Protein AF-A0A9X9LH01-F1 (afdb_monomer_lite)

Radius of gyration: 28.95 Å; chains: 1; bounding box: 85×50×90 Å

Foldseek 3Di:
DVVVCVVCPPPPPPDDDDDDPDPPPPPVLPPFAPCVLLVLLVVLLVVLVVLLVVQVVQVPDDVRPNVVSLVSNLVSLLVLLVVLLVLLLVLLVLLVVVPADQPPPDDVVLVVLLVLLVQLLVLLLLLLVLLCCLLVVPDPDDPVSVSSNSSSVSSVSSSVSLSSSLSSLSRGDFPPDDPPDDDDDDDDDDDDDDDPPPDPDDDDDDDDDDDDDDDDPDCVVVVVVVVVVVVSVSLNSLLSSLSSSLSSLVSVLVSVVVPVDVQLVDCSSCVRVNPVVSVVSCVVRVVSNSSSSVSSNVSSVVSNVSD

Sequence (307 aa):
MLYVMWKNVGRLLASSTHGHGHTPSRVSLFRETLFAGPILGLMLFVVGLAVFIIYEVQVSAEGGRLQQALVIYYSFNIICLGLMTLVSLSGSVIYRFDRRAMDHHKNPTRTLDVALLMGAALGQYAISYYSIVAVVVGTPRDLLGALNLAHALLMIAQHTFQNVFIIESLHRGPPGAEPHDTTPKEPCHGLTFANLDALHTLPGCPPTPRLVGTNPVGPQEAVAILLAPRGHWRRRCLKDISLFLLLCNVILWIMPAFGARPHFSNTVEVDFYGYSLWAAIVNICLPFGIFYRMHAVSSLLEVYVLS

Secondary structure (DSSP, 8-state):
-HHHHHHHTT---------------TTTTTTTS-THHHHHHHHHHHHHHHHHHHHHHHHHSTT--HHHHHHHHHHHHHHHHHHHHHHHHHHHHHHHHS-PPB-----HHHHHHHHHHHHHHHHHHHHHHHHHHHHHHS---SHHHHHHHHHHHHHHHHHHHHHHHHHHHHTBPP---------------------TTS--------------------HHHHHHHHHHHHHHHHHHHHHHHHHHHHHHHHHHHHHHHTT--HHHH-HHHHHHH-HHHHHHHHHHHHHHHHHHHHHHHHHHHHHHHH-

Organism: Gulo gulo (NCBI:txid48420)

InterPro domains:
  IPR004878 Otopetrin [PF03189] (2-173)
  IPR004878 Otopetrin [PF03189] (234-293)
  IPR004878 Otopetrin [PTHR21522] (1-306)

Structure (mmCIF, N/CA/C/O backbone):
data_AF-A0A9X9LH01-F1
#
_entry.id   AF-A0A9X9LH01-F1
#
loop_
_atom_site.group_PDB
_atom_site.id
_atom_site.type_symbol
_atom_site.label_atom_id
_atom_site.label_alt_id
_atom_site.label_comp_id
_atom_site.label_asym_id
_atom_site.label_entity_id
_atom_site.label_seq_id
_atom_site.pdbx_PDB_ins_code
_atom_site.Cartn_x
_atom_site.Cartn_y
_atom_site.Cartn_z
_atom_site.occupancy
_atom_site.B_iso_or_equiv
_atom_site.auth_seq_id
_atom_site.auth_comp_id
_atom_site.auth_asym_id
_atom_site.auth_atom_id
_atom_site.pdbx_PDB_model_num
ATOM 1 N N . MET A 1 1 ? -1.867 15.849 -9.513 1.00 56.09 1 MET A N 1
ATOM 2 C CA . MET A 1 1 ? -2.006 16.243 -10.934 1.00 56.09 1 MET A CA 1
ATOM 3 C C . MET A 1 1 ? -1.567 17.676 -11.193 1.00 56.09 1 MET A C 1
ATOM 5 O O . MET A 1 1 ? -0.608 17.840 -11.929 1.00 56.09 1 MET A O 1
ATOM 9 N N . LEU A 1 2 ? -2.135 18.694 -10.534 1.00 57.25 2 LEU A N 1
ATOM 10 C CA . LEU A 1 2 ? -1.704 20.094 -10.720 1.00 57.25 2 LEU A CA 1
ATOM 11 C C . LEU A 1 2 ? -0.207 20.331 -10.453 1.00 57.25 2 LEU A C 1
ATOM 13 O O . LEU A 1 2 ? 0.443 20.988 -11.249 1.00 57.25 2 LEU A O 1
ATOM 17 N N . TYR A 1 3 ? 0.369 19.731 -9.404 1.00 71.56 3 TYR A N 1
ATOM 18 C CA . TYR A 1 3 ? 1.814 19.816 -9.136 1.00 71.56 3 TYR A CA 1
ATOM 19 C C . TYR A 1 3 ? 2.674 19.197 -10.252 1.00 71.56 3 TYR A C 1
ATOM 21 O O . TYR A 1 3 ? 3.699 19.752 -10.630 1.00 71.56 3 TYR A O 1
ATOM 29 N N . VAL A 1 4 ? 2.235 18.061 -10.807 1.00 63.91 4 VAL A N 1
ATOM 30 C CA . VAL A 1 4 ? 2.916 17.374 -11.917 1.00 63.91 4 VAL A CA 1
ATOM 31 C C . VAL A 1 4 ? 2.838 18.230 -13.175 1.00 63.91 4 VAL A C 1
ATOM 33 O O . VAL A 1 4 ? 3.851 18.453 -13.825 1.00 63.91 4 VAL A O 1
ATOM 36 N N . MET A 1 5 ? 1.654 18.771 -13.474 1.00 69.94 5 MET A N 1
ATOM 37 C CA . MET A 1 5 ? 1.454 19.692 -14.589 1.00 69.94 5 MET A CA 1
ATOM 38 C C . MET A 1 5 ? 2.306 20.949 -14.410 1.00 69.94 5 MET A C 1
ATOM 40 O O . MET A 1 5 ? 3.085 21.248 -15.293 1.00 69.94 5 MET A O 1
ATOM 44 N N . TRP A 1 6 ? 2.275 21.616 -13.256 1.00 73.50 6 TRP A N 1
ATOM 45 C CA . TRP A 1 6 ? 3.092 22.800 -12.962 1.00 73.50 6 TRP A CA 1
ATOM 46 C C . TRP A 1 6 ? 4.598 22.542 -13.092 1.00 73.50 6 TRP A C 1
ATOM 48 O O . TRP A 1 6 ? 5.307 23.312 -13.728 1.00 73.50 6 TRP A O 1
ATOM 58 N N . LYS A 1 7 ? 5.095 21.423 -12.553 1.00 62.16 7 LYS A N 1
ATOM 59 C CA . LYS A 1 7 ? 6.512 21.034 -12.662 1.00 62.16 7 LYS A CA 1
ATOM 60 C C . LYS A 1 7 ? 6.918 20.636 -14.092 1.00 62.16 7 LYS A C 1
ATOM 62 O O . LYS A 1 7 ? 8.110 20.599 -14.413 1.00 62.16 7 LYS A O 1
ATOM 67 N N . ASN A 1 8 ? 5.943 20.313 -14.938 1.00 66.38 8 ASN A N 1
ATOM 68 C CA . ASN A 1 8 ? 6.141 19.969 -16.345 1.00 66.38 8 ASN A CA 1
ATOM 69 C C . ASN A 1 8 ? 5.837 21.143 -17.297 1.00 66.38 8 ASN A C 1
ATOM 71 O O . ASN A 1 8 ? 6.309 21.130 -18.432 1.00 66.38 8 ASN A O 1
ATOM 75 N N . VAL A 1 9 ? 5.122 22.175 -16.841 1.00 48.22 9 VAL A N 1
ATOM 76 C CA . VAL A 1 9 ? 4.834 23.412 -17.577 1.00 48.22 9 VAL A CA 1
ATOM 77 C C . VAL A 1 9 ? 6.127 24.221 -17.704 1.00 48.22 9 VAL A C 1
ATOM 79 O O . VAL A 1 9 ? 6.802 24.506 -16.720 1.00 48.22 9 VAL A O 1
ATOM 82 N N . GLY A 1 10 ? 6.497 24.550 -18.944 1.00 52.47 10 GLY A N 1
ATOM 83 C CA . GLY A 1 10 ? 7.730 25.275 -19.282 1.00 52.47 10 GLY A CA 1
ATOM 84 C C . GLY A 1 10 ? 8.888 24.392 -19.758 1.00 52.47 10 GLY A C 1
ATOM 85 O O . GLY A 1 10 ? 9.872 24.911 -20.283 1.00 52.47 10 GLY A O 1
ATOM 86 N N . ARG A 1 11 ? 8.776 23.060 -19.660 1.00 55.59 11 ARG A N 1
ATOM 87 C CA . ARG A 1 11 ? 9.736 22.143 -20.289 1.00 55.59 11 ARG A CA 1
ATOM 88 C C . ARG A 1 11 ? 9.326 21.962 -21.750 1.00 55.59 11 ARG A C 1
ATOM 90 O O . ARG A 1 11 ? 8.454 21.153 -22.054 1.00 55.59 11 ARG A O 1
ATOM 97 N N . LEU A 1 12 ? 9.913 22.759 -22.644 1.00 43.25 12 LEU A N 1
ATOM 98 C CA . LEU A 1 12 ? 9.814 22.534 -24.086 1.00 43.25 12 LEU A CA 1
ATOM 99 C C . LEU A 1 12 ? 10.206 21.076 -24.360 1.00 43.25 12 LEU A C 1
ATOM 101 O O . LEU A 1 12 ? 11.348 20.680 -24.124 1.00 43.25 12 LEU A O 1
ATOM 105 N N . LEU A 1 13 ? 9.247 20.276 -24.826 1.00 51.28 13 LEU A N 1
ATOM 106 C CA . LEU A 1 13 ? 9.512 19.002 -25.482 1.00 51.28 13 LEU A CA 1
ATOM 107 C C . LEU A 1 13 ? 10.289 19.335 -26.757 1.00 51.28 13 LEU A C 1
ATOM 109 O O . LEU A 1 13 ? 9.699 19.543 -27.814 1.00 51.28 13 LEU A O 1
ATOM 113 N N . ALA A 1 14 ? 11.611 19.467 -26.635 1.00 37.69 14 ALA A N 1
ATOM 114 C CA . ALA A 1 14 ? 12.492 19.500 -27.784 1.00 37.69 14 ALA A CA 1
ATOM 115 C C . ALA A 1 14 ? 12.278 18.180 -28.528 1.00 37.69 14 ALA A C 1
ATOM 117 O O . ALA A 1 14 ? 12.576 17.093 -28.034 1.00 37.69 14 ALA A O 1
ATOM 118 N N . SER A 1 15 ? 11.645 18.320 -29.683 1.00 40.16 15 SER A N 1
ATOM 119 C CA . SER A 1 15 ? 11.322 17.298 -30.658 1.00 40.16 15 SER A CA 1
ATOM 120 C C . SER A 1 15 ? 12.440 16.274 -30.829 1.00 40.16 15 SER A C 1
ATOM 122 O O . SER A 1 15 ? 13.552 16.603 -31.234 1.00 40.16 15 SER A O 1
ATOM 124 N N . SER A 1 16 ? 12.105 15.007 -30.628 1.00 35.44 16 SER A N 1
ATOM 125 C CA . SER A 1 16 ? 12.699 13.911 -31.388 1.00 35.44 16 SER A CA 1
ATOM 126 C C . SER A 1 16 ? 11.554 13.066 -31.918 1.00 35.44 16 SER A C 1
ATOM 128 O O . SER A 1 16 ? 11.050 12.141 -31.287 1.00 35.44 16 SER A O 1
ATOM 130 N N . THR A 1 17 ? 11.095 13.510 -33.079 1.00 40.53 17 THR A N 1
ATOM 131 C CA . THR A 1 17 ? 10.205 12.831 -34.003 1.00 40.53 17 THR A CA 1
ATOM 132 C C . THR A 1 17 ? 10.842 11.512 -34.431 1.00 40.53 17 THR A C 1
ATOM 134 O O . THR A 1 17 ? 11.715 11.516 -35.282 1.00 40.53 17 THR A O 1
ATOM 137 N N . HIS A 1 18 ? 10.386 10.390 -33.881 1.00 33.84 18 HIS A N 1
ATOM 138 C CA . HIS A 1 18 ? 10.316 9.124 -34.612 1.00 33.84 18 HIS A CA 1
ATOM 139 C C . HIS A 1 18 ? 9.115 8.338 -34.094 1.00 33.84 18 HIS A C 1
ATOM 141 O O . HIS A 1 18 ? 9.134 7.727 -33.028 1.00 33.84 18 HIS A O 1
ATOM 147 N N . GLY A 1 19 ? 8.027 8.414 -34.858 1.00 39.19 19 GLY A N 1
ATOM 148 C CA . GLY A 1 19 ? 6.856 7.584 -34.657 1.00 39.19 19 GLY A CA 1
ATOM 149 C C . GLY A 1 19 ? 7.170 6.141 -35.034 1.00 39.19 19 GLY A C 1
ATOM 150 O O . GLY A 1 19 ? 7.254 5.809 -36.212 1.00 39.19 19 GLY A O 1
ATOM 151 N N . HIS A 1 20 ? 7.262 5.277 -34.031 1.00 33.00 20 HIS A N 1
ATOM 152 C CA . HIS A 1 20 ? 6.901 3.876 -34.185 1.00 33.00 20 HIS A CA 1
ATOM 153 C C . HIS A 1 20 ? 5.659 3.623 -33.343 1.00 33.00 20 HIS A C 1
ATOM 155 O O . HIS A 1 20 ? 5.712 3.465 -32.125 1.00 33.00 20 HIS A O 1
ATOM 161 N N . GLY A 1 21 ? 4.511 3.640 -34.022 1.00 35.91 21 GLY A N 1
ATOM 162 C CA . GLY A 1 21 ? 3.252 3.164 -33.477 1.00 35.91 21 GLY A CA 1
ATOM 163 C C . GLY A 1 21 ? 3.341 1.662 -33.245 1.00 35.91 21 GLY A C 1
ATOM 164 O O . GLY A 1 21 ? 2.960 0.872 -34.103 1.00 35.91 21 GLY A O 1
ATOM 165 N N . HIS A 1 22 ? 3.840 1.263 -32.080 1.00 36.91 22 HIS A N 1
ATOM 166 C CA . HIS A 1 22 ? 3.613 -0.077 -31.569 1.00 36.91 22 HIS A CA 1
ATOM 167 C C . HIS A 1 22 ? 2.196 -0.122 -31.006 1.00 36.91 22 HIS A C 1
ATOM 169 O O . HIS A 1 22 ? 1.933 0.264 -29.869 1.00 36.91 22 HIS A O 1
ATOM 175 N N . THR A 1 23 ? 1.260 -0.599 -31.821 1.00 36.06 23 THR A N 1
ATOM 176 C CA . THR A 1 23 ? 0.006 -1.160 -31.318 1.00 36.06 23 THR A CA 1
ATOM 177 C C . THR A 1 23 ? 0.351 -2.217 -30.261 1.00 36.06 23 THR A C 1
ATOM 179 O O . THR A 1 23 ? 1.065 -3.168 -30.598 1.00 36.06 23 THR A O 1
ATOM 182 N N . PRO A 1 24 ? -0.109 -2.104 -29.001 1.00 42.25 24 PRO A N 1
ATOM 183 C CA . PRO A 1 24 ? 0.151 -3.138 -28.015 1.00 42.25 24 PRO A CA 1
ATOM 184 C C . PRO A 1 24 ? -0.606 -4.391 -28.454 1.00 42.25 24 PRO A C 1
ATOM 186 O O . PRO A 1 24 ? -1.838 -4.412 -28.503 1.00 42.25 24 PRO A O 1
ATOM 189 N N . SER A 1 25 ? 0.133 -5.434 -28.822 1.00 37.84 25 SER A N 1
ATOM 190 C CA . SER A 1 25 ? -0.414 -6.736 -29.184 1.00 37.84 25 SER A CA 1
ATOM 191 C C . SER A 1 25 ? -1.068 -7.370 -27.951 1.00 37.84 25 SER A C 1
ATOM 193 O O . SER A 1 25 ? -0.465 -8.135 -27.200 1.00 37.84 25 SER A O 1
ATOM 195 N N . ARG A 1 26 ? -2.351 -7.047 -27.747 1.00 45.28 26 ARG A N 1
ATOM 196 C CA . ARG A 1 26 ? -3.198 -7.470 -26.615 1.00 45.28 26 ARG A CA 1
ATOM 197 C C . ARG A 1 26 ? -3.285 -8.989 -26.389 1.00 45.28 26 ARG A C 1
ATOM 199 O O . ARG A 1 26 ? -3.828 -9.409 -25.378 1.00 45.28 26 ARG A O 1
ATOM 206 N N . VAL A 1 27 ? -2.761 -9.813 -27.297 1.00 43.09 27 VAL A N 1
ATOM 207 C CA . VAL A 1 27 ? -3.005 -11.266 -27.336 1.00 43.09 27 VAL A CA 1
ATOM 208 C C . VAL A 1 27 ? -1.761 -12.104 -26.979 1.00 43.09 27 VAL A C 1
ATOM 210 O O . VAL A 1 27 ? -1.880 -13.290 -26.692 1.00 43.09 27 VAL A O 1
ATOM 213 N N . SER A 1 28 ? -0.565 -11.504 -26.889 1.00 41.84 28 SER A N 1
ATOM 214 C CA . SER A 1 28 ? 0.643 -12.194 -26.379 1.00 41.84 28 SER A CA 1
ATOM 215 C C . SER A 1 28 ? 0.760 -12.154 -24.839 1.00 41.84 28 SER A C 1
ATOM 217 O O . SER A 1 28 ? 1.495 -12.933 -24.236 1.00 41.84 28 SER A O 1
ATOM 219 N N . LEU A 1 29 ? -0.031 -11.286 -24.192 1.00 49.59 29 LEU A N 1
ATOM 220 C CA . LEU A 1 29 ? -0.037 -10.972 -22.753 1.00 49.59 29 LEU A CA 1
ATOM 221 C C . LEU A 1 29 ? -0.185 -12.176 -21.805 1.00 49.59 29 LEU A C 1
ATOM 223 O O . LEU A 1 29 ? 0.257 -12.109 -20.662 1.00 49.59 29 LEU A O 1
ATOM 227 N N . PHE A 1 30 ? -0.794 -13.270 -22.262 1.00 49.41 30 PHE A N 1
ATOM 228 C CA . PHE A 1 30 ? -1.174 -14.399 -21.406 1.00 49.41 30 PHE A CA 1
ATOM 229 C C . PHE A 1 30 ? -0.453 -15.708 -21.748 1.00 49.41 30 PHE A C 1
ATOM 231 O O . PHE A 1 30 ? -0.615 -16.708 -21.056 1.00 49.41 30 PHE A O 1
ATOM 238 N N . ARG A 1 31 ? 0.325 -15.740 -22.838 1.00 42.72 31 ARG A N 1
ATOM 239 C CA . ARG A 1 31 ? 0.822 -17.012 -23.384 1.00 42.72 31 ARG A CA 1
ATOM 240 C C . ARG A 1 31 ? 2.099 -17.500 -22.708 1.00 42.72 31 ARG A C 1
ATOM 242 O O . ARG A 1 31 ? 2.467 -18.662 -22.855 1.00 42.72 31 ARG A O 1
ATOM 249 N N . GLU A 1 32 ? 2.756 -16.630 -21.942 1.00 51.91 32 GLU A N 1
ATOM 250 C CA . GLU A 1 32 ? 4.050 -16.928 -21.349 1.00 51.91 32 GLU A CA 1
ATOM 251 C C . GLU A 1 32 ? 4.244 -16.425 -19.901 1.00 51.91 32 GLU A C 1
ATOM 253 O O . GLU A 1 32 ? 5.281 -15.859 -19.571 1.00 51.91 32 GLU A O 1
ATOM 258 N N . THR A 1 33 ? 3.306 -16.721 -18.997 1.00 53.97 33 THR A N 1
ATOM 259 C CA . THR A 1 33 ? 3.452 -16.560 -17.530 1.00 53.97 33 THR A CA 1
ATOM 260 C C . THR A 1 33 ? 3.384 -17.913 -16.809 1.00 53.97 33 THR A C 1
ATOM 262 O O . THR A 1 33 ? 2.735 -18.842 -17.298 1.00 53.97 33 THR A O 1
ATOM 265 N N . LEU A 1 34 ? 4.142 -18.130 -15.727 1.00 59.47 34 LEU A N 1
ATOM 266 C CA . LEU A 1 34 ? 3.856 -19.270 -14.848 1.00 59.47 34 LEU A CA 1
ATOM 267 C C . LEU A 1 34 ? 2.584 -18.861 -14.101 1.00 59.47 34 LEU A C 1
ATOM 269 O O . LEU A 1 34 ? 2.616 -17.982 -13.248 1.00 59.47 34 LEU A O 1
ATOM 273 N N . PHE A 1 35 ? 1.444 -19.467 -14.440 1.00 67.44 35 PHE A N 1
ATOM 274 C CA . PHE A 1 35 ? 0.123 -19.031 -13.962 1.00 67.44 35 PHE A CA 1
ATOM 275 C C . PHE A 1 35 ? -0.034 -18.939 -12.432 1.00 67.44 35 PHE A C 1
ATOM 277 O O . PHE A 1 35 ? -1.009 -18.367 -11.957 1.00 67.44 35 PHE A O 1
ATOM 284 N N . ALA A 1 36 ? 0.922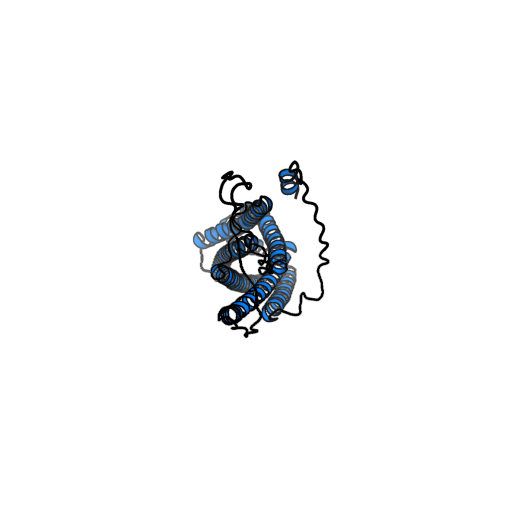 -19.448 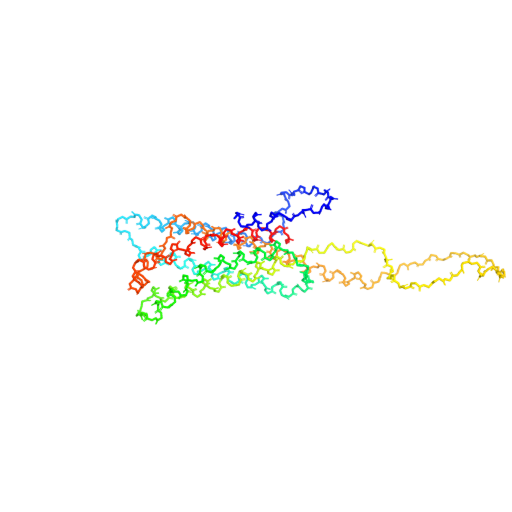-11.654 1.00 80.12 36 ALA A N 1
ATOM 285 C CA . ALA A 1 36 ? 0.927 -19.397 -10.200 1.00 80.12 36 ALA A CA 1
ATOM 286 C C . ALA A 1 36 ? 0.750 -17.977 -9.626 1.00 80.12 36 ALA A C 1
ATOM 288 O O . ALA A 1 36 ? -0.075 -17.799 -8.735 1.00 80.12 36 ALA A O 1
ATOM 289 N N . GLY A 1 37 ? 1.471 -16.968 -10.133 1.00 83.12 37 GLY A N 1
ATOM 290 C CA . GLY A 1 37 ? 1.399 -15.596 -9.602 1.00 83.12 37 GLY A CA 1
ATOM 291 C C . GLY A 1 37 ? 0.014 -14.954 -9.777 1.00 83.12 37 GLY A C 1
ATOM 292 O O . GLY A 1 37 ? -0.609 -14.574 -8.782 1.00 83.12 37 GLY A O 1
ATOM 293 N N . PRO A 1 38 ? -0.515 -14.882 -11.014 1.00 86.94 38 PRO A N 1
ATOM 294 C CA . PRO A 1 38 ? -1.853 -14.355 -11.277 1.00 86.94 38 PRO A CA 1
ATOM 295 C C . PRO A 1 38 ? -2.973 -15.147 -10.595 1.00 86.94 38 PRO A C 1
ATOM 297 O O . PRO A 1 38 ? -3.900 -14.537 -10.070 1.00 86.94 38 PRO A O 1
ATOM 300 N N . ILE A 1 39 ? -2.888 -16.485 -10.557 1.00 90.19 39 ILE A N 1
ATOM 301 C CA . ILE A 1 39 ? -3.883 -17.321 -9.865 1.00 90.19 39 ILE A CA 1
ATOM 302 C C . ILE A 1 39 ? -3.875 -17.015 -8.368 1.00 90.19 39 ILE A C 1
ATOM 304 O O . ILE A 1 39 ? -4.932 -16.771 -7.793 1.00 90.19 39 ILE A O 1
ATOM 308 N N . LEU A 1 40 ? -2.699 -16.981 -7.735 1.00 90.81 40 LEU A N 1
ATOM 309 C CA . LEU A 1 40 ? -2.589 -16.689 -6.307 1.00 90.81 40 LEU A CA 1
ATOM 310 C C . LEU A 1 40 ? -3.093 -15.275 -5.984 1.00 90.81 40 LEU A C 1
ATOM 312 O O . LEU A 1 40 ? -3.835 -15.095 -5.020 1.00 90.81 40 LEU A O 1
ATOM 316 N N . GLY A 1 41 ? -2.742 -14.287 -6.812 1.00 91.12 41 GLY A N 1
ATOM 317 C CA . GLY A 1 41 ? -3.223 -12.913 -6.666 1.00 91.12 41 GLY A CA 1
ATOM 318 C C . GLY A 1 41 ? -4.740 -12.804 -6.833 1.00 91.12 41 GLY A C 1
ATOM 319 O O . GLY A 1 41 ? -5.389 -12.101 -6.063 1.00 91.12 41 GLY A O 1
ATOM 320 N N . LEU A 1 42 ? -5.327 -13.543 -7.781 1.00 92.38 42 LEU A N 1
ATOM 321 C CA . LEU A 1 42 ? -6.777 -13.584 -7.981 1.00 92.38 42 LEU A CA 1
ATOM 322 C C . LEU A 1 42 ? -7.487 -14.258 -6.802 1.00 92.38 42 LEU A C 1
ATOM 324 O O . LEU A 1 42 ? -8.513 -13.762 -6.345 1.00 92.38 42 LEU A O 1
ATOM 328 N N . MET A 1 43 ? -6.929 -15.348 -6.273 1.00 93.56 43 MET A N 1
ATOM 329 C CA . MET A 1 43 ? -7.462 -16.012 -5.081 1.00 93.56 43 MET A CA 1
ATOM 330 C C . MET A 1 43 ? -7.459 -15.062 -3.877 1.00 93.56 43 MET A C 1
ATOM 332 O O . MET A 1 43 ? -8.483 -14.921 -3.215 1.00 93.56 43 MET A O 1
ATOM 336 N N . LEU A 1 44 ? -6.357 -14.346 -3.632 1.00 92.88 44 LEU A N 1
ATOM 337 C CA . LEU A 1 44 ? -6.280 -13.325 -2.577 1.00 92.88 44 LEU A CA 1
ATOM 338 C C . LEU A 1 44 ? -7.239 -12.158 -2.813 1.00 92.88 44 LEU A C 1
ATOM 340 O O . LEU A 1 44 ? -7.835 -11.667 -1.858 1.00 92.88 44 LEU A O 1
ATOM 344 N N . PHE A 1 45 ? -7.423 -11.737 -4.064 1.00 93.19 45 PHE A N 1
ATOM 345 C CA . PHE A 1 45 ? -8.388 -10.702 -4.419 1.00 93.19 45 PHE A CA 1
ATOM 346 C C . PHE A 1 45 ? -9.823 -11.132 -4.080 1.00 93.19 45 PHE A C 1
ATOM 348 O O . PHE A 1 45 ? -10.540 -10.391 -3.410 1.00 93.19 45 PHE A O 1
ATOM 355 N N . VAL A 1 46 ? -10.229 -12.343 -4.479 1.00 94.62 46 VAL A N 1
ATOM 356 C CA . VAL A 1 46 ? -11.572 -12.884 -4.201 1.00 94.62 46 VAL A CA 1
ATOM 357 C C . VAL A 1 46 ? -11.784 -13.092 -2.702 1.00 94.62 46 VAL A C 1
ATOM 359 O O . VAL A 1 46 ? -12.809 -12.670 -2.168 1.00 94.62 46 VAL A O 1
ATOM 362 N N . VAL A 1 47 ? -10.813 -13.691 -2.005 1.00 94.06 47 VAL A N 1
ATOM 363 C CA . VAL A 1 47 ? -10.882 -13.880 -0.547 1.00 94.06 47 VAL A CA 1
ATOM 364 C C . VAL A 1 47 ? -10.948 -12.532 0.168 1.00 94.06 47 VAL A C 1
ATOM 366 O O . VAL A 1 47 ? -11.767 -12.361 1.066 1.00 94.06 47 VAL A O 1
ATOM 369 N N . GLY A 1 48 ? -10.147 -11.552 -0.247 1.00 91.38 48 GLY A N 1
ATOM 370 C CA . GLY A 1 48 ? -10.176 -10.215 0.335 1.00 91.38 48 GLY A CA 1
ATOM 371 C C . GLY A 1 48 ? -11.494 -9.491 0.084 1.00 91.38 48 GLY A C 1
ATOM 372 O O . GLY A 1 48 ? -12.004 -8.841 0.993 1.00 91.38 48 GLY A O 1
ATOM 373 N N . LEU A 1 49 ? -12.096 -9.652 -1.098 1.00 92.00 49 LEU A N 1
ATOM 374 C CA . LEU A 1 49 ? -13.420 -9.102 -1.386 1.00 92.00 49 LEU A CA 1
ATOM 375 C C . LEU A 1 49 ? -14.488 -9.749 -0.493 1.00 92.00 49 LEU A C 1
ATOM 377 O O . LEU A 1 49 ? -15.334 -9.047 0.053 1.00 92.00 49 LEU A O 1
ATOM 381 N N . ALA A 1 50 ? -14.417 -11.067 -0.284 1.00 91.56 50 ALA A N 1
ATOM 382 C CA . ALA A 1 50 ? -15.315 -11.769 0.629 1.00 91.56 50 ALA A CA 1
ATOM 383 C C . ALA A 1 50 ? -15.142 -11.288 2.080 1.00 91.56 50 ALA A C 1
ATOM 385 O O . ALA A 1 50 ? -16.133 -11.004 2.747 1.00 91.56 50 ALA A O 1
ATOM 386 N N . VAL A 1 51 ? -13.900 -11.134 2.556 1.00 90.38 51 VAL A N 1
ATOM 387 C CA . VAL A 1 51 ? -13.603 -10.587 3.892 1.00 90.38 51 VAL A CA 1
ATOM 388 C C . VAL A 1 51 ? -14.131 -9.160 4.037 1.00 90.38 51 VAL A C 1
ATOM 390 O O . VAL A 1 51 ? -14.718 -8.841 5.067 1.00 90.38 51 VAL A O 1
ATOM 393 N N . PHE A 1 52 ? -13.973 -8.320 3.012 1.00 89.38 52 PHE A N 1
ATOM 394 C CA . PHE A 1 52 ? -14.509 -6.959 2.996 1.00 89.38 52 PHE A CA 1
ATOM 395 C C . PHE A 1 52 ? -16.041 -6.948 3.094 1.00 89.38 52 PHE A C 1
ATOM 397 O O . PHE A 1 52 ? -16.588 -6.263 3.953 1.00 89.38 52 PHE A O 1
ATOM 404 N N . ILE A 1 53 ? -16.732 -7.761 2.288 1.00 88.94 53 ILE A N 1
ATOM 405 C CA . ILE A 1 53 ? -18.197 -7.874 2.337 1.00 88.94 53 ILE A CA 1
ATOM 406 C C . ILE A 1 53 ? -18.654 -8.371 3.714 1.00 88.94 53 ILE A C 1
ATOM 408 O O . ILE A 1 53 ? -19.582 -7.811 4.290 1.00 88.94 53 ILE A O 1
ATOM 412 N N . ILE A 1 54 ? -17.995 -9.394 4.269 1.00 86.75 54 ILE A N 1
ATOM 413 C CA . ILE A 1 54 ? -18.310 -9.912 5.608 1.00 86.75 54 ILE A CA 1
ATOM 414 C C . ILE A 1 54 ? -18.106 -8.828 6.671 1.00 86.75 54 ILE A C 1
ATOM 416 O O . ILE A 1 54 ? -18.928 -8.715 7.578 1.00 86.75 54 ILE A O 1
ATOM 420 N N . TYR A 1 55 ? -17.030 -8.045 6.572 1.00 85.88 55 TYR A N 1
ATOM 421 C CA . TYR A 1 55 ? -16.759 -6.946 7.494 1.00 85.88 55 TYR A CA 1
ATOM 422 C C . TYR A 1 55 ? -17.870 -5.891 7.441 1.00 85.88 55 TYR A C 1
ATOM 424 O O . TYR A 1 55 ? -18.466 -5.611 8.477 1.00 85.88 55 TYR A O 1
ATOM 432 N N . GLU A 1 56 ? -18.212 -5.383 6.255 1.00 84.38 56 GLU A N 1
ATOM 433 C CA . GLU A 1 56 ? -19.268 -4.373 6.086 1.00 84.38 56 GLU A CA 1
ATOM 434 C C . GLU A 1 56 ? -20.627 -4.882 6.584 1.00 84.38 56 GLU A C 1
ATOM 436 O O . GLU A 1 56 ? -21.305 -4.206 7.356 1.00 84.38 56 GLU A O 1
ATOM 441 N N . VAL A 1 57 ? -21.000 -6.117 6.229 1.00 85.38 57 VAL A N 1
ATOM 442 C CA . VAL A 1 57 ? -22.264 -6.726 6.673 1.00 85.38 57 VAL A CA 1
ATOM 443 C C . VAL A 1 57 ? -22.308 -6.878 8.195 1.00 85.38 57 VAL A C 1
ATOM 445 O O . VAL A 1 57 ? -23.338 -6.599 8.807 1.00 85.38 57 VAL A O 1
ATOM 448 N N . GLN A 1 58 ? -21.210 -7.305 8.826 1.00 81.94 58 GLN A N 1
ATOM 449 C CA . GLN A 1 58 ? -21.174 -7.478 10.280 1.00 81.94 58 GLN A CA 1
ATOM 450 C C . GLN A 1 58 ? -21.074 -6.163 11.052 1.00 81.94 58 GLN A C 1
ATOM 452 O O . GLN A 1 58 ? -21.546 -6.114 12.186 1.00 81.94 58 GLN A O 1
ATOM 457 N N . VAL A 1 59 ? -20.487 -5.118 10.468 1.00 76.25 59 VAL A N 1
ATOM 458 C CA . VAL A 1 59 ? -20.469 -3.772 11.056 1.00 76.25 59 VAL A CA 1
ATOM 459 C C . VAL A 1 59 ? -21.842 -3.103 10.938 1.00 76.25 59 VAL A C 1
ATOM 461 O O . VAL A 1 59 ? -22.254 -2.419 11.871 1.00 76.25 59 VAL A O 1
ATOM 464 N N . SER A 1 60 ? -22.577 -3.326 9.843 1.00 76.88 60 SER A N 1
ATOM 465 C CA . SER A 1 60 ? -23.933 -2.782 9.660 1.00 76.88 60 SER A CA 1
ATOM 466 C C . SER A 1 60 ? -25.028 -3.508 10.449 1.00 76.88 60 SER A C 1
ATOM 468 O O . SER A 1 60 ? -26.113 -2.954 10.609 1.00 76.88 60 SER A O 1
ATOM 470 N N . ALA A 1 61 ? -24.796 -4.734 10.923 1.00 77.38 61 ALA A N 1
ATOM 471 C CA . ALA A 1 61 ? -25.800 -5.496 11.661 1.00 77.38 61 ALA A CA 1
ATOM 472 C C . ALA A 1 61 ? -25.887 -5.056 13.138 1.00 77.38 61 ALA A C 1
ATOM 474 O O . ALA A 1 61 ? -24.909 -5.147 13.882 1.00 77.38 61 ALA A O 1
ATOM 475 N N . GLU A 1 62 ? -27.077 -4.650 13.595 1.00 56.56 62 GLU A N 1
ATOM 476 C CA . GLU A 1 62 ? -27.355 -4.368 15.011 1.00 56.56 62 GLU A CA 1
ATOM 477 C C . GLU A 1 62 ? -27.177 -5.655 15.848 1.00 56.56 62 GLU A C 1
ATOM 479 O O . GLU A 1 62 ? -27.973 -6.589 15.760 1.00 56.56 62 GLU A O 1
ATOM 484 N N . GLY A 1 63 ? -26.086 -5.741 16.622 1.00 63.59 63 GLY A N 1
ATOM 485 C CA . GLY A 1 63 ? -25.704 -6.934 17.400 1.00 63.59 63 GLY A CA 1
ATOM 486 C C . GLY A 1 63 ? -24.630 -7.827 16.756 1.00 63.59 63 GLY A C 1
ATOM 487 O O . GLY A 1 63 ? -24.355 -8.920 17.257 1.00 63.59 63 GLY A O 1
ATOM 488 N N . GLY A 1 64 ? -24.009 -7.383 15.657 1.00 60.50 64 GLY A N 1
ATOM 489 C CA . GLY A 1 64 ? -22.921 -8.094 14.986 1.00 60.50 64 GLY A CA 1
ATOM 490 C C . GLY A 1 64 ? -21.689 -8.308 15.875 1.00 60.50 64 GLY A C 1
ATOM 491 O O . GLY A 1 64 ? -21.328 -7.476 16.708 1.00 60.50 64 GLY A O 1
ATOM 492 N N . ARG A 1 65 ? -20.994 -9.438 15.684 1.00 77.31 65 ARG A N 1
ATOM 493 C CA . ARG A 1 65 ? -19.749 -9.768 16.402 1.00 77.31 65 ARG A CA 1
ATOM 494 C C . ARG A 1 65 ? -18.586 -8.928 15.855 1.00 77.31 65 ARG A C 1
ATOM 496 O O . ARG A 1 65 ? -17.704 -9.460 15.181 1.00 77.31 65 ARG A O 1
ATOM 503 N N . LEU A 1 66 ? -18.576 -7.624 16.153 1.00 76.69 66 LEU A N 1
ATOM 504 C CA . LEU A 1 66 ? -17.576 -6.648 15.689 1.00 76.69 66 LEU A CA 1
ATOM 505 C C . LEU A 1 66 ? -16.142 -7.136 15.930 1.00 76.69 66 LEU A C 1
ATOM 507 O O . LEU A 1 66 ? -15.310 -7.105 15.028 1.00 76.69 66 LEU A O 1
ATOM 511 N N . GLN A 1 67 ? -15.870 -7.671 17.122 1.00 75.75 67 GLN A N 1
ATOM 512 C CA . GLN A 1 67 ? -14.559 -8.221 17.467 1.00 75.75 67 GLN A CA 1
ATOM 513 C C . GLN A 1 67 ? -14.154 -9.384 16.545 1.00 75.75 67 GLN A C 1
ATOM 515 O O . GLN A 1 67 ? -13.006 -9.458 16.115 1.00 75.75 67 GLN A O 1
ATOM 520 N N . GLN A 1 68 ? -15.088 -10.268 16.181 1.00 80.50 68 GLN A N 1
ATOM 521 C CA . GLN A 1 68 ? -14.817 -11.370 15.254 1.00 80.50 68 GLN A CA 1
ATOM 522 C C . GLN A 1 68 ? -14.554 -10.855 13.831 1.00 80.50 68 GLN A C 1
ATOM 524 O O . GLN A 1 68 ? -13.645 -11.348 13.165 1.00 80.50 68 GLN A O 1
ATOM 529 N N . ALA A 1 69 ? -15.308 -9.850 13.374 1.00 81.50 69 ALA A N 1
ATOM 530 C CA . ALA A 1 69 ? -15.093 -9.220 12.071 1.00 81.50 69 ALA A CA 1
ATOM 531 C C . ALA A 1 69 ? -13.725 -8.518 11.993 1.00 81.50 69 ALA A C 1
ATOM 533 O O . ALA A 1 69 ? -13.007 -8.684 11.006 1.00 81.50 69 ALA A O 1
ATOM 534 N N . LEU A 1 70 ? -13.327 -7.809 13.055 1.00 79.06 70 LEU A N 1
ATOM 535 C CA . LEU A 1 70 ? -12.014 -7.170 13.156 1.00 79.06 70 LEU A CA 1
ATOM 536 C C . LEU A 1 70 ? -10.882 -8.19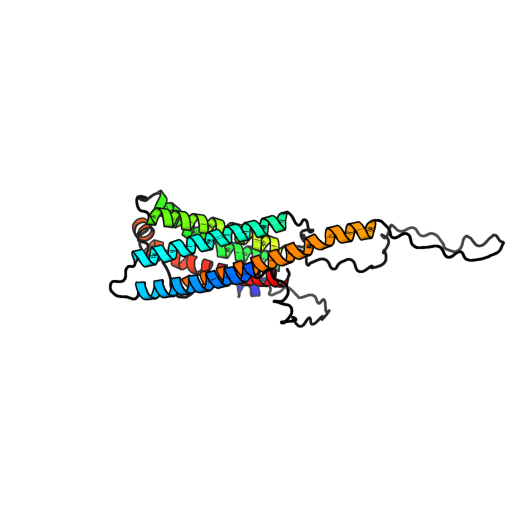5 13.138 1.00 79.06 70 LEU A C 1
ATOM 538 O O . LEU A 1 70 ? -9.928 -8.017 12.386 1.00 79.06 70 LEU A O 1
ATOM 542 N N . VAL A 1 71 ? -10.991 -9.288 13.901 1.00 82.69 71 VAL A N 1
ATOM 543 C CA . VAL A 1 71 ? -9.969 -10.347 13.901 1.00 82.69 71 VAL A CA 1
ATOM 544 C C . VAL A 1 71 ? -9.804 -10.944 12.503 1.00 82.69 71 VAL A C 1
ATOM 546 O O . VAL A 1 71 ? -8.679 -11.020 12.020 1.00 82.69 71 VAL A O 1
ATOM 549 N N . ILE A 1 72 ? -10.898 -11.292 11.815 1.00 85.00 72 ILE A N 1
ATOM 550 C CA . ILE A 1 72 ? -10.837 -11.832 10.444 1.00 85.00 72 ILE A CA 1
ATOM 551 C C . ILE A 1 72 ? -10.181 -10.822 9.492 1.00 85.00 72 ILE A C 1
ATOM 553 O O . ILE A 1 72 ? -9.297 -11.191 8.715 1.00 85.00 72 ILE A O 1
ATOM 557 N N . TYR A 1 73 ? -10.569 -9.547 9.581 1.00 84.81 73 TYR A N 1
ATOM 558 C CA . TYR A 1 73 ? -10.011 -8.479 8.756 1.00 84.81 73 TYR A CA 1
ATOM 559 C C . TYR A 1 73 ? -8.503 -8.289 8.993 1.00 84.81 73 TYR A C 1
ATOM 561 O O . TYR A 1 73 ? -7.723 -8.271 8.035 1.00 84.81 73 TYR A O 1
ATOM 569 N N . TYR A 1 74 ? -8.070 -8.174 10.252 1.00 84.00 74 TYR A N 1
ATOM 570 C CA . TYR A 1 74 ? -6.660 -7.993 10.605 1.00 84.00 74 TYR A CA 1
ATOM 571 C C . TYR A 1 74 ? -5.827 -9.228 10.261 1.00 84.00 74 TYR A C 1
ATOM 573 O O . TYR A 1 74 ? -4.742 -9.082 9.702 1.00 84.00 74 TYR A O 1
ATOM 581 N N . SER A 1 75 ? -6.328 -10.440 10.520 1.00 86.94 75 SER A N 1
ATOM 582 C CA . SER A 1 75 ? -5.644 -11.681 10.137 1.00 86.94 75 SER A CA 1
ATOM 583 C C . SER A 1 75 ? -5.442 -11.772 8.625 1.00 86.94 75 SER A C 1
ATOM 585 O O . SER A 1 75 ? -4.331 -12.061 8.180 1.00 86.94 75 SER A O 1
ATOM 587 N N . PHE A 1 76 ? -6.471 -11.468 7.826 1.00 90.56 76 PHE A N 1
ATOM 588 C CA . PHE A 1 76 ? -6.344 -11.433 6.369 1.00 90.56 76 PHE A CA 1
ATOM 589 C C . PHE A 1 76 ? -5.308 -10.396 5.915 1.00 90.56 76 PHE A C 1
ATOM 591 O O . PHE A 1 76 ? -4.440 -10.715 5.102 1.00 90.56 76 PHE A O 1
ATOM 598 N N . ASN A 1 77 ? -5.356 -9.178 6.466 1.00 88.88 77 ASN A N 1
ATOM 599 C CA . ASN A 1 77 ? -4.399 -8.127 6.122 1.00 88.88 77 ASN A CA 1
ATOM 600 C C . ASN A 1 77 ? -2.966 -8.524 6.488 1.00 88.88 77 ASN A C 1
ATOM 602 O O . ASN A 1 77 ? -2.077 -8.367 5.660 1.00 88.88 77 ASN A O 1
ATOM 606 N N . ILE A 1 78 ? -2.732 -9.104 7.668 1.00 90.06 78 ILE A N 1
ATOM 607 C CA . ILE A 1 78 ? -1.405 -9.591 8.073 1.00 90.06 78 ILE A CA 1
ATOM 608 C C . ILE A 1 78 ? -0.892 -10.652 7.090 1.00 90.06 78 ILE A C 1
ATOM 610 O O . ILE A 1 78 ? 0.236 -10.549 6.611 1.00 90.06 78 ILE A O 1
ATOM 614 N N . ILE A 1 79 ? -1.717 -11.640 6.730 1.00 92.44 79 ILE A N 1
ATOM 615 C CA . ILE A 1 79 ? -1.328 -12.682 5.766 1.00 92.44 79 ILE A CA 1
ATOM 616 C C . ILE A 1 79 ? -1.015 -12.060 4.398 1.00 92.44 79 ILE A C 1
ATOM 618 O O . ILE A 1 79 ? 0.025 -12.355 3.807 1.00 92.44 79 ILE A O 1
ATOM 622 N N . CYS A 1 80 ? -1.882 -11.170 3.908 1.00 92.50 80 CYS A N 1
ATOM 623 C CA . CYS A 1 80 ? -1.710 -10.508 2.618 1.00 92.50 80 CYS A CA 1
ATOM 624 C C . CYS A 1 80 ? -0.431 -9.658 2.590 1.00 92.50 80 CYS A C 1
ATOM 626 O O . CYS A 1 80 ? 0.384 -9.802 1.679 1.00 92.50 80 CYS A O 1
ATOM 628 N N . LEU A 1 81 ? -0.213 -8.814 3.602 1.00 93.00 81 LEU A N 1
ATOM 629 C CA . LEU A 1 81 ? 0.980 -7.974 3.721 1.00 93.00 81 LEU A CA 1
ATOM 630 C C . LEU A 1 81 ? 2.249 -8.825 3.825 1.00 93.00 81 LEU A C 1
ATOM 632 O O . LEU A 1 81 ? 3.236 -8.519 3.160 1.00 93.00 81 LEU A O 1
ATOM 636 N N . GLY A 1 82 ? 2.220 -9.918 4.591 1.00 94.25 82 GLY A N 1
ATOM 637 C CA . GLY A 1 82 ? 3.352 -10.834 4.727 1.00 94.25 82 GLY A CA 1
ATOM 638 C C . GLY A 1 82 ? 3.720 -11.513 3.411 1.00 94.25 82 GLY A C 1
ATOM 639 O O . GLY A 1 82 ? 4.888 -11.506 3.021 1.00 94.25 82 GLY A O 1
ATOM 640 N N . LEU A 1 83 ? 2.731 -12.020 2.670 1.00 94.19 83 LEU A N 1
ATOM 641 C CA . LEU A 1 83 ? 2.953 -12.594 1.340 1.00 94.19 83 LEU A CA 1
ATOM 642 C C . LEU A 1 83 ? 3.495 -11.555 0.356 1.00 94.19 83 LEU A C 1
ATOM 644 O O . LEU A 1 83 ? 4.464 -11.828 -0.352 1.00 94.19 83 LEU A O 1
ATOM 648 N N . MET A 1 84 ? 2.927 -10.346 0.337 1.00 94.19 84 MET A N 1
ATOM 649 C CA . MET A 1 84 ? 3.457 -9.264 -0.491 1.00 94.19 84 MET A CA 1
ATOM 650 C C . MET A 1 84 ? 4.897 -8.889 -0.102 1.00 94.19 84 MET A C 1
ATOM 652 O O . MET A 1 84 ? 5.690 -8.550 -0.984 1.00 94.19 84 MET A O 1
ATOM 656 N N . THR A 1 85 ? 5.258 -8.997 1.180 1.00 94.75 85 THR A N 1
ATOM 657 C CA . THR A 1 85 ? 6.599 -8.651 1.682 1.00 94.75 85 THR A CA 1
ATOM 658 C C . THR A 1 85 ? 7.603 -9.664 1.157 1.00 94.75 85 THR A C 1
ATOM 660 O O . THR A 1 85 ? 8.622 -9.299 0.577 1.00 94.75 85 THR A O 1
ATOM 663 N N . LEU A 1 86 ? 7.275 -10.952 1.277 1.00 94.62 86 LEU A N 1
ATOM 664 C CA . LEU A 1 86 ? 8.106 -12.041 0.770 1.00 94.62 86 LEU A CA 1
ATOM 665 C C . LEU A 1 86 ? 8.272 -11.975 -0.750 1.00 94.62 86 LEU A C 1
ATOM 667 O O . LEU A 1 86 ? 9.378 -12.159 -1.261 1.00 94.62 86 LEU A O 1
ATOM 671 N N . VAL A 1 87 ? 7.192 -11.685 -1.477 1.00 93.06 87 VAL A N 1
ATOM 672 C CA . VAL A 1 87 ? 7.207 -11.602 -2.941 1.00 93.06 87 VAL A CA 1
ATOM 673 C C . VAL A 1 87 ? 7.981 -10.374 -3.432 1.00 93.06 87 VAL A C 1
ATOM 675 O O . VAL A 1 87 ? 8.804 -10.503 -4.339 1.00 93.06 87 VAL A O 1
ATOM 678 N N . SER A 1 88 ? 7.786 -9.204 -2.818 1.00 92.75 88 SER A N 1
ATOM 679 C CA . SER A 1 88 ? 8.545 -7.992 -3.163 1.00 92.75 88 SER A CA 1
ATOM 680 C C . SER A 1 88 ? 10.029 -8.135 -2.827 1.00 92.75 88 SER A C 1
ATOM 682 O O . SER A 1 88 ? 10.870 -7.805 -3.660 1.00 92.75 88 SER A O 1
ATOM 684 N N . LEU A 1 89 ? 10.364 -8.721 -1.674 1.00 93.19 89 LEU A N 1
ATOM 685 C CA . LEU A 1 89 ? 11.742 -9.048 -1.315 1.00 93.19 89 LEU A CA 1
ATOM 686 C C . LEU A 1 89 ? 12.366 -10.024 -2.319 1.00 93.19 89 LEU A C 1
ATOM 688 O O . LEU A 1 89 ? 13.477 -9.787 -2.787 1.00 93.19 89 LEU A O 1
ATOM 692 N N . SER A 1 90 ? 11.646 -11.085 -2.694 1.00 89.94 90 SER A N 1
ATOM 693 C CA . SER A 1 90 ? 12.109 -12.054 -3.697 1.00 89.94 90 SER A CA 1
ATOM 694 C C . SER A 1 90 ? 12.373 -11.378 -5.044 1.00 89.94 90 SER A C 1
ATOM 696 O O . SER A 1 90 ? 13.415 -11.611 -5.655 1.00 89.94 90 SER A O 1
ATOM 698 N N . GLY A 1 91 ? 11.477 -10.488 -5.479 1.00 88.38 91 GLY A N 1
ATOM 699 C CA . GLY A 1 91 ? 11.645 -9.688 -6.691 1.00 88.38 91 GLY A CA 1
ATOM 700 C C . GLY A 1 91 ? 12.882 -8.788 -6.648 1.00 88.38 91 GLY A C 1
ATOM 701 O O . GLY A 1 91 ? 13.676 -8.798 -7.588 1.00 88.38 91 GLY A O 1
ATOM 702 N N . SER A 1 92 ? 13.096 -8.073 -5.541 1.00 88.25 92 SER A N 1
ATOM 703 C CA . SER A 1 92 ? 14.278 -7.219 -5.341 1.00 88.25 92 SER A CA 1
ATOM 704 C C . SER A 1 92 ? 15.573 -8.035 -5.298 1.00 88.25 92 SER A C 1
ATOM 706 O O . SER A 1 92 ? 16.585 -7.648 -5.872 1.00 88.25 92 SER A O 1
ATOM 708 N N . VAL A 1 93 ? 15.554 -9.221 -4.683 1.00 86.88 93 VAL A N 1
ATOM 709 C CA . VAL A 1 93 ? 16.703 -10.140 -4.690 1.00 86.88 93 VAL A CA 1
ATOM 710 C C . VAL A 1 93 ? 17.006 -10.619 -6.115 1.00 86.88 93 VAL A C 1
ATOM 712 O O . VAL A 1 93 ? 18.168 -10.603 -6.527 1.00 86.88 93 VAL A O 1
ATOM 715 N N . ILE A 1 94 ? 15.984 -10.985 -6.898 1.00 84.31 94 ILE A N 1
ATOM 716 C CA . ILE A 1 94 ? 16.141 -11.352 -8.317 1.00 84.31 94 ILE A CA 1
ATOM 717 C C . ILE A 1 94 ? 16.746 -10.189 -9.112 1.00 84.31 94 ILE A C 1
ATOM 719 O O . ILE A 1 94 ? 17.648 -10.423 -9.921 1.00 84.31 94 ILE A O 1
ATOM 723 N N . TYR A 1 95 ? 16.304 -8.952 -8.867 1.00 76.62 95 TYR A N 1
ATOM 724 C CA . TYR A 1 95 ? 16.880 -7.766 -9.502 1.00 76.62 95 TYR A CA 1
ATOM 725 C C . TYR A 1 95 ? 18.345 -7.557 -9.128 1.00 76.62 95 TYR A C 1
ATOM 727 O O . TYR A 1 95 ? 19.179 -7.406 -10.023 1.00 76.62 95 TYR A O 1
ATOM 735 N N . ARG A 1 96 ? 18.685 -7.674 -7.843 1.00 78.38 96 ARG A N 1
ATOM 736 C CA . ARG A 1 96 ? 20.054 -7.499 -7.351 1.00 78.38 96 ARG A CA 1
ATOM 737 C C . ARG A 1 96 ? 21.036 -8.526 -7.926 1.00 78.38 96 ARG A C 1
ATOM 739 O O . ARG A 1 96 ? 22.208 -8.211 -8.132 1.00 78.38 96 ARG A O 1
ATOM 746 N N . PHE A 1 97 ? 20.575 -9.748 -8.201 1.00 73.12 97 PHE A N 1
ATOM 747 C CA . PHE A 1 97 ? 21.379 -10.789 -8.857 1.00 73.12 97 PHE A CA 1
ATOM 748 C C . PHE A 1 97 ? 21.452 -10.648 -10.382 1.00 73.12 97 PHE A C 1
ATOM 750 O O . PHE A 1 97 ? 22.313 -11.258 -11.025 1.00 73.12 97 PHE A O 1
ATOM 757 N N . ASP A 1 98 ? 20.555 -9.877 -10.985 1.0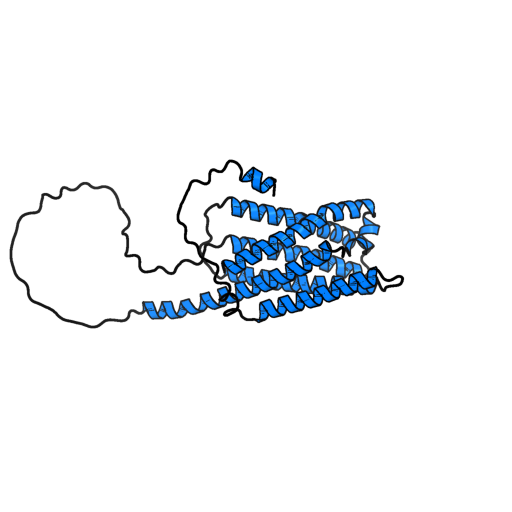0 69.44 98 ASP A N 1
ATOM 758 C CA . ASP A 1 98 ? 20.501 -9.666 -12.422 1.00 69.44 98 ASP A CA 1
ATOM 759 C C . ASP A 1 98 ? 21.228 -8.354 -12.746 1.00 69.44 98 ASP A C 1
ATOM 761 O O . ASP A 1 98 ? 20.640 -7.280 -12.865 1.00 69.44 98 ASP A O 1
ATOM 765 N N . ARG A 1 99 ? 22.557 -8.466 -12.836 1.00 54.34 99 ARG A N 1
ATOM 766 C CA . ARG A 1 99 ? 23.544 -7.390 -13.010 1.00 54.34 99 ARG A CA 1
ATOM 767 C C . ARG A 1 99 ? 23.438 -6.724 -14.395 1.00 54.34 99 ARG A C 1
ATOM 769 O O . ARG A 1 99 ? 24.369 -6.773 -15.190 1.00 54.34 99 ARG A O 1
ATOM 776 N N . ARG A 1 100 ? 22.284 -6.132 -14.705 1.00 57.47 100 ARG A N 1
ATOM 777 C CA . ARG A 1 100 ? 22.107 -5.206 -15.833 1.00 57.47 100 ARG A CA 1
ATOM 778 C C . ARG A 1 100 ? 22.656 -3.843 -15.425 1.00 57.47 100 ARG A C 1
ATOM 780 O O . ARG A 1 100 ? 22.551 -3.468 -14.259 1.00 57.47 100 ARG A O 1
ATOM 787 N N . ALA A 1 101 ? 23.252 -3.121 -16.370 1.00 47.38 101 ALA A N 1
ATOM 788 C CA . ALA A 1 101 ? 23.689 -1.751 -16.135 1.00 47.38 101 ALA A CA 1
ATOM 789 C C . ALA A 1 101 ? 22.489 -0.925 -15.641 1.00 47.38 101 ALA A C 1
ATOM 791 O O . ALA A 1 101 ? 21.441 -0.906 -16.282 1.00 47.38 101 ALA A O 1
ATOM 792 N N . MET A 1 102 ? 22.609 -0.310 -14.462 1.00 55.56 102 MET A N 1
ATOM 793 C CA . MET A 1 102 ? 21.596 0.625 -13.985 1.00 55.56 102 MET A CA 1
ATOM 794 C C . MET A 1 102 ? 21.703 1.900 -14.808 1.00 55.56 102 MET A C 1
ATOM 796 O O . MET A 1 102 ? 22.761 2.537 -14.803 1.00 55.56 102 MET A O 1
ATOM 800 N N . ASP A 1 103 ? 20.613 2.287 -15.466 1.00 57.38 103 ASP A N 1
ATOM 801 C CA . ASP A 1 103 ? 20.558 3.511 -16.255 1.00 57.38 103 ASP A CA 1
ATOM 802 C C . ASP A 1 103 ? 20.796 4.719 -15.344 1.00 57.38 103 ASP A C 1
ATOM 804 O O . ASP A 1 103 ? 19.911 5.194 -14.617 1.00 57.38 103 ASP A O 1
ATOM 808 N N . HIS A 1 104 ? 22.032 5.220 -15.396 1.00 53.50 104 HIS A N 1
ATOM 809 C CA . HIS A 1 104 ? 22.488 6.414 -14.687 1.00 53.50 104 HIS A CA 1
ATOM 810 C C . HIS A 1 104 ? 21.964 7.710 -15.318 1.00 53.50 104 HIS A C 1
ATOM 812 O O . HIS A 1 104 ? 22.247 8.799 -14.816 1.00 53.50 104 HIS A O 1
ATOM 818 N N . HIS A 1 105 ? 21.180 7.627 -16.398 1.00 56.69 105 HIS A N 1
ATOM 819 C CA . HIS A 1 105 ? 20.594 8.812 -17.000 1.00 56.69 105 HIS A CA 1
ATOM 820 C C . HIS A 1 105 ? 19.503 9.391 -16.088 1.00 56.69 105 HIS A C 1
ATOM 822 O O . HIS A 1 105 ? 18.558 8.712 -15.675 1.00 56.69 105 HIS A O 1
ATOM 828 N N . LYS A 1 106 ? 19.655 10.668 -15.735 1.00 55.03 106 LYS A N 1
ATOM 829 C CA . LYS A 1 106 ? 18.816 11.361 -14.755 1.00 55.03 106 LYS A CA 1
ATOM 830 C C . LYS A 1 106 ? 17.494 11.774 -15.411 1.00 55.03 106 LYS A C 1
ATOM 832 O O . LYS A 1 106 ? 17.340 12.915 -15.828 1.00 55.03 106 LYS A O 1
ATOM 837 N N . ASN A 1 107 ? 16.544 10.842 -15.521 1.00 68.25 107 ASN A N 1
ATOM 838 C CA . ASN A 1 107 ? 15.200 11.145 -16.018 1.00 68.25 107 ASN A CA 1
ATOM 839 C C . ASN A 1 107 ? 14.396 11.916 -14.942 1.00 68.25 107 ASN A C 1
ATOM 841 O O . ASN A 1 107 ? 14.083 11.339 -13.894 1.00 68.25 107 ASN A O 1
ATOM 845 N N . PRO A 1 108 ? 14.044 13.199 -15.159 1.00 70.81 108 PRO A N 1
ATOM 846 C CA . PRO A 1 108 ? 13.337 14.011 -14.167 1.00 70.81 108 PRO A CA 1
ATOM 847 C C . PRO A 1 108 ? 11.938 13.478 -13.824 1.00 70.81 108 PRO A C 1
ATOM 849 O O . PRO A 1 108 ? 11.477 13.698 -12.703 1.00 70.81 108 PRO A O 1
ATOM 852 N N . THR A 1 109 ? 11.286 12.762 -14.746 1.00 72.62 109 THR A N 1
ATOM 853 C CA . THR A 1 109 ? 9.995 12.095 -14.505 1.00 72.62 109 THR A CA 1
ATOM 854 C C . THR A 1 109 ? 10.159 10.955 -13.500 1.00 72.62 109 THR A C 1
ATOM 856 O O . THR A 1 109 ? 9.457 10.918 -12.497 1.00 72.62 109 THR A O 1
ATOM 859 N N . ARG A 1 110 ? 11.201 10.128 -13.660 1.00 73.94 110 ARG A N 1
ATOM 860 C CA . ARG A 1 110 ? 11.516 9.022 -12.739 1.00 73.94 110 ARG A CA 1
ATOM 861 C C . ARG A 1 110 ? 11.790 9.514 -11.316 1.00 73.94 110 ARG A C 1
ATOM 863 O O . ARG A 1 110 ? 11.331 8.919 -10.351 1.00 73.94 110 ARG A O 1
ATOM 870 N N . THR A 1 111 ? 12.513 10.626 -11.158 1.00 79.69 111 THR A N 1
ATOM 871 C CA . THR A 1 111 ? 12.740 11.228 -9.830 1.00 79.69 111 THR A CA 1
ATOM 872 C C . THR A 1 111 ? 11.447 11.760 -9.205 1.00 79.69 111 THR A C 1
ATOM 874 O O . THR A 1 111 ? 11.290 11.705 -7.985 1.00 79.69 111 THR A O 1
ATOM 877 N N . LEU A 1 112 ? 10.524 12.281 -10.017 1.00 83.31 112 LEU A N 1
ATOM 878 C CA . LEU A 1 112 ? 9.218 12.727 -9.539 1.00 83.31 112 LEU A CA 1
ATOM 879 C C . LEU A 1 112 ? 8.373 11.546 -9.051 1.00 83.31 112 LEU A C 1
ATOM 881 O O . LEU A 1 112 ? 7.815 11.647 -7.962 1.00 83.31 112 LEU A O 1
ATOM 885 N N . ASP A 1 113 ? 8.336 10.441 -9.792 1.00 84.44 113 ASP A N 1
ATOM 886 C CA . ASP A 1 113 ? 7.577 9.245 -9.403 1.00 84.44 113 ASP A CA 1
ATOM 887 C C . ASP A 1 113 ? 8.099 8.651 -8.090 1.00 84.44 113 ASP A C 1
ATOM 889 O O . ASP A 1 113 ? 7.321 8.373 -7.182 1.00 84.44 113 ASP A O 1
ATOM 893 N N . VAL A 1 114 ? 9.424 8.582 -7.907 1.00 86.31 114 VAL A N 1
ATOM 894 C CA . VAL A 1 114 ? 10.028 8.157 -6.628 1.00 86.31 114 VAL A CA 1
ATOM 895 C C . VAL A 1 114 ? 9.608 9.069 -5.472 1.00 86.31 114 VAL A C 1
ATOM 897 O O . VAL A 1 114 ? 9.265 8.588 -4.391 1.00 86.31 114 VAL A O 1
ATOM 900 N N . ALA A 1 115 ? 9.631 10.389 -5.680 1.00 87.25 115 ALA A N 1
ATOM 901 C CA . ALA A 1 115 ? 9.250 11.348 -4.647 1.00 87.25 115 ALA A CA 1
ATOM 902 C C . ALA A 1 115 ? 7.755 11.254 -4.301 1.00 87.25 115 ALA A C 1
ATOM 904 O O . ALA A 1 115 ? 7.393 11.338 -3.127 1.00 87.25 115 ALA A O 1
ATOM 905 N N . LEU A 1 116 ? 6.895 11.045 -5.304 1.00 88.75 116 LEU A N 1
ATOM 906 C CA . LEU A 1 116 ? 5.460 10.836 -5.109 1.00 88.75 116 LEU A CA 1
ATOM 907 C C . LEU A 1 116 ? 5.183 9.527 -4.368 1.00 88.75 116 LEU A C 1
ATOM 909 O O . LEU A 1 116 ? 4.406 9.534 -3.416 1.00 88.75 116 LEU A O 1
ATOM 913 N N . LEU A 1 117 ? 5.855 8.436 -4.743 1.00 89.06 117 LEU A N 1
ATOM 914 C CA . LEU A 1 117 ? 5.740 7.140 -4.079 1.00 89.06 117 LEU A CA 1
ATOM 915 C C . LEU A 1 117 ? 6.149 7.230 -2.602 1.00 89.06 117 LEU A C 1
ATOM 917 O O . LEU A 1 117 ? 5.419 6.768 -1.724 1.00 89.06 117 LEU A O 1
ATOM 921 N N . MET A 1 118 ? 7.284 7.874 -2.312 1.00 90.94 118 MET A N 1
ATOM 922 C CA . MET A 1 118 ? 7.766 8.032 -0.938 1.00 90.94 118 MET A CA 1
ATOM 923 C C . MET A 1 118 ? 6.876 8.971 -0.114 1.00 90.94 118 MET A C 1
ATOM 925 O O . MET A 1 118 ? 6.549 8.667 1.032 1.00 90.94 118 MET A O 1
ATOM 929 N N . GLY A 1 119 ? 6.436 10.086 -0.706 1.00 90.12 119 GLY A N 1
ATOM 930 C CA . GLY A 1 119 ? 5.516 11.023 -0.060 1.00 90.12 119 GLY A CA 1
ATOM 931 C C . GLY A 1 119 ? 4.158 10.390 0.252 1.00 90.12 119 GLY A C 1
ATOM 932 O O . GLY A 1 119 ? 3.597 10.630 1.316 1.00 90.12 119 GLY A O 1
ATOM 933 N N . ALA A 1 120 ? 3.655 9.527 -0.631 1.00 91.06 120 ALA A N 1
ATOM 934 C CA . ALA A 1 120 ? 2.422 8.780 -0.407 1.00 91.06 120 ALA A CA 1
ATOM 935 C C . ALA A 1 120 ? 2.570 7.718 0.699 1.00 91.06 120 ALA A C 1
ATOM 937 O O . ALA A 1 120 ? 1.677 7.556 1.530 1.00 91.06 120 ALA A O 1
ATOM 938 N N . ALA A 1 121 ? 3.719 7.036 0.764 1.00 92.06 121 ALA A N 1
ATOM 939 C CA . ALA A 1 121 ? 3.999 6.050 1.810 1.00 92.06 121 ALA A CA 1
ATOM 940 C C . ALA A 1 121 ? 4.086 6.674 3.218 1.00 92.06 121 ALA A C 1
ATOM 942 O O . ALA A 1 121 ? 3.775 6.005 4.206 1.00 92.06 121 ALA A O 1
ATOM 943 N N . LEU A 1 122 ? 4.445 7.962 3.319 1.00 92.00 122 LEU A N 1
ATOM 944 C CA . LEU A 1 122 ? 4.604 8.666 4.595 1.00 92.00 122 LEU A CA 1
ATOM 945 C C . LEU A 1 122 ? 3.338 8.630 5.464 1.00 92.00 122 LEU A C 1
ATOM 947 O O . LEU A 1 122 ? 3.445 8.473 6.677 1.00 92.00 122 LEU A O 1
ATOM 951 N N . GLY A 1 123 ? 2.145 8.713 4.865 1.00 90.69 123 GLY A N 1
ATOM 952 C CA . GLY A 1 123 ? 0.890 8.632 5.622 1.00 90.69 123 GLY A CA 1
ATOM 953 C C . GLY A 1 123 ? 0.709 7.277 6.314 1.00 90.69 123 GLY A C 1
ATOM 954 O O . GLY A 1 123 ? 0.338 7.211 7.483 1.00 90.69 123 GLY A O 1
ATOM 955 N N . GLN A 1 124 ? 1.036 6.182 5.627 1.00 91.75 124 GLN A N 1
ATOM 956 C CA . GLN A 1 124 ? 0.949 4.841 6.214 1.00 91.75 124 GLN A CA 1
ATOM 957 C C . GLN A 1 124 ? 2.031 4.608 7.275 1.00 91.75 124 GLN A C 1
ATOM 959 O O . GLN A 1 124 ? 1.755 3.974 8.296 1.00 91.75 124 GLN A O 1
ATOM 964 N N . TYR A 1 125 ? 3.228 5.173 7.093 1.00 93.75 125 TYR A N 1
ATOM 965 C CA . TYR A 1 125 ? 4.263 5.163 8.129 1.00 93.75 125 TYR A CA 1
ATOM 966 C C . TYR A 1 125 ? 3.852 5.955 9.368 1.00 93.75 125 TYR A C 1
ATOM 968 O O . TYR A 1 125 ? 4.074 5.477 10.476 1.00 93.75 125 TYR A O 1
ATOM 976 N N . ALA A 1 126 ? 3.206 7.110 9.201 1.00 93.06 126 ALA A N 1
ATOM 977 C CA . ALA A 1 126 ? 2.703 7.900 10.318 1.00 93.06 126 ALA A CA 1
ATOM 978 C C . ALA A 1 126 ? 1.646 7.126 11.123 1.00 93.06 126 ALA A C 1
ATOM 980 O O . ALA A 1 126 ? 1.804 6.982 12.333 1.00 93.06 126 ALA A O 1
ATOM 981 N N . ILE A 1 127 ? 0.624 6.556 10.466 1.00 91.00 127 ILE A N 1
ATOM 982 C CA . ILE A 1 127 ? -0.402 5.734 11.144 1.00 91.00 127 ILE A CA 1
ATOM 983 C C . ILE A 1 127 ? 0.251 4.571 11.900 1.00 91.00 127 ILE A C 1
ATOM 985 O O . ILE A 1 127 ? -0.047 4.351 13.072 1.00 91.00 127 ILE A O 1
ATOM 989 N N . SER A 1 128 ? 1.176 3.859 11.249 1.00 92.31 128 SER A N 1
ATOM 990 C CA . SER A 1 128 ? 1.869 2.719 11.859 1.00 92.31 128 SER A CA 1
ATOM 991 C C . SER A 1 128 ? 2.714 3.149 13.061 1.00 92.31 128 SER A C 1
ATOM 993 O O . SER A 1 128 ? 2.698 2.479 14.087 1.00 92.31 128 SER A O 1
ATOM 995 N N . TYR A 1 129 ? 3.411 4.284 12.974 1.00 93.00 129 TYR A N 1
ATOM 996 C CA . TYR A 1 129 ? 4.222 4.826 14.064 1.00 93.00 129 TYR A CA 1
ATOM 997 C C . TYR A 1 129 ? 3.375 5.175 15.293 1.00 93.00 129 TYR A C 1
ATOM 999 O O . TYR A 1 129 ? 3.681 4.715 16.392 1.00 93.00 129 TYR A O 1
ATOM 1007 N N . TYR A 1 130 ? 2.289 5.932 15.114 1.00 91.44 130 TYR A N 1
ATOM 1008 C CA . TYR A 1 130 ? 1.395 6.281 16.222 1.00 91.44 130 TYR A CA 1
ATOM 1009 C C . TYR A 1 130 ? 0.719 5.041 16.825 1.00 91.44 130 TYR A C 1
ATOM 1011 O O . TYR A 1 130 ? 0.612 4.939 18.044 1.00 91.44 130 TYR A O 1
ATOM 1019 N N . SER A 1 131 ? 0.342 4.061 16.002 1.00 89.94 131 SER A N 1
ATOM 1020 C CA . SER A 1 131 ? -0.215 2.792 16.486 1.00 89.94 131 SER A CA 1
ATOM 1021 C C . SER A 1 131 ? 0.802 1.995 17.324 1.00 89.94 131 SER A C 1
ATOM 1023 O O . SER A 1 131 ? 0.475 1.531 18.417 1.00 89.94 131 SER A O 1
ATOM 1025 N N . ILE A 1 132 ? 2.070 1.920 16.893 1.00 91.12 132 ILE A N 1
ATOM 1026 C CA . ILE A 1 132 ? 3.154 1.293 17.675 1.00 91.12 132 ILE A CA 1
ATOM 1027 C C . ILE A 1 132 ? 3.331 2.001 19.023 1.00 91.12 132 ILE A C 1
ATOM 1029 O O . ILE A 1 132 ? 3.413 1.334 20.054 1.00 91.12 132 ILE A O 1
ATOM 1033 N N . VAL A 1 133 ? 3.374 3.336 19.032 1.00 91.06 133 VAL A N 1
ATOM 1034 C CA . VAL A 1 133 ? 3.535 4.117 20.268 1.00 91.06 133 VAL A CA 1
ATOM 1035 C C . VAL A 1 133 ? 2.367 3.875 21.228 1.00 91.06 133 VAL A C 1
ATOM 1037 O O . VAL A 1 133 ? 2.616 3.613 22.403 1.00 91.06 133 VAL A O 1
ATOM 1040 N N . ALA A 1 134 ? 1.121 3.883 20.743 1.00 88.12 134 ALA A N 1
ATOM 1041 C CA . ALA A 1 134 ? -0.053 3.597 21.572 1.00 88.12 134 ALA A CA 1
ATOM 1042 C C . ALA A 1 134 ? 0.004 2.200 22.208 1.00 88.12 134 ALA A C 1
ATOM 1044 O O . ALA A 1 134 ? -0.276 2.055 23.396 1.00 88.12 134 ALA A O 1
ATOM 1045 N N . VAL A 1 135 ? 0.407 1.174 21.451 1.00 87.50 135 VAL A N 1
ATOM 1046 C CA . VAL A 1 135 ? 0.484 -0.200 21.973 1.00 87.50 135 VAL A CA 1
ATOM 1047 C C . VAL A 1 135 ? 1.643 -0.380 22.959 1.00 87.50 135 VAL A C 1
ATOM 1049 O O . VAL A 1 135 ? 1.474 -1.050 23.975 1.00 87.50 135 VAL A O 1
ATOM 1052 N N . VAL A 1 136 ? 2.817 0.197 22.680 1.00 87.31 136 VAL A N 1
ATOM 1053 C CA . VAL A 1 136 ? 4.020 0.030 23.519 1.00 87.31 136 VAL A CA 1
ATOM 1054 C C . VAL A 1 136 ? 3.923 0.819 24.827 1.00 87.31 136 VAL A C 1
ATOM 1056 O O . VAL A 1 136 ? 4.381 0.333 25.859 1.00 87.31 136 VAL A O 1
ATOM 1059 N N . VAL A 1 137 ? 3.356 2.029 24.785 1.00 85.94 137 VAL A N 1
ATOM 1060 C CA . VAL A 1 137 ? 3.241 2.921 25.955 1.00 85.94 137 VAL A CA 1
ATOM 1061 C C . VAL A 1 137 ? 1.948 2.682 26.737 1.00 85.94 137 VAL A C 1
ATOM 1063 O O . VAL A 1 137 ? 1.908 2.939 27.939 1.00 85.94 137 VAL A O 1
ATOM 1066 N N . GLY A 1 138 ? 0.895 2.197 26.075 1.00 79.62 138 GLY A N 1
ATOM 1067 C CA . GLY A 1 138 ? -0.354 1.809 26.723 1.00 79.62 138 GLY A CA 1
ATOM 1068 C C . GLY A 1 138 ? -0.212 0.550 27.587 1.00 79.62 138 GLY A C 1
ATOM 1069 O O . GLY A 1 138 ? 0.875 0.173 28.020 1.00 79.62 138 GLY A O 1
ATOM 1070 N N . THR A 1 139 ? -1.324 -0.137 27.848 1.00 65.44 139 THR A N 1
ATOM 1071 C CA . THR A 1 139 ? -1.338 -1.422 28.570 1.00 65.44 139 THR A CA 1
ATOM 1072 C C . THR A 1 139 ? -1.486 -2.597 27.597 1.00 65.44 139 THR A C 1
ATOM 1074 O O . THR A 1 139 ? -2.608 -3.041 27.341 1.00 65.44 139 THR A O 1
ATOM 1077 N N . PRO A 1 140 ? -0.387 -3.141 27.043 1.00 61.78 140 PRO A N 1
ATOM 1078 C CA . PRO A 1 140 ? -0.438 -4.272 26.127 1.00 61.78 140 PRO A CA 1
ATOM 1079 C C . PRO A 1 140 ? -0.644 -5.572 26.908 1.00 61.78 140 PRO A C 1
ATOM 1081 O O . PRO A 1 140 ? 0.316 -6.206 27.347 1.00 61.78 140 PRO A O 1
ATOM 1084 N N . ARG A 1 141 ? -1.897 -5.985 27.114 1.00 59.81 141 ARG A N 1
ATOM 1085 C CA . ARG A 1 141 ? -2.195 -7.341 27.620 1.00 59.81 141 ARG A CA 1
ATOM 1086 C C . ARG A 1 141 ? -3.167 -8.143 26.763 1.00 59.81 141 ARG A C 1
ATOM 1088 O O . ARG A 1 141 ? -3.306 -9.340 26.992 1.00 59.81 141 ARG A O 1
ATOM 1095 N N . ASP A 1 142 ? -3.727 -7.534 25.723 1.00 74.38 142 ASP A N 1
ATOM 1096 C CA . ASP A 1 142 ? -4.734 -8.182 24.889 1.00 74.38 142 ASP A CA 1
ATOM 1097 C C . ASP A 1 142 ? -4.170 -8.639 23.540 1.00 74.38 142 ASP A C 1
ATOM 1099 O O . ASP A 1 142 ? -3.354 -7.962 22.908 1.00 74.38 142 ASP A O 1
ATOM 1103 N N . LEU A 1 143 ? -4.666 -9.787 23.064 1.00 77.69 143 LEU A N 1
ATOM 1104 C CA . LEU A 1 143 ? -4.345 -10.375 21.756 1.00 77.69 143 LEU A CA 1
ATOM 1105 C C . LEU A 1 143 ? -4.507 -9.365 20.607 1.00 77.69 143 LEU A C 1
ATOM 1107 O O . LEU A 1 143 ? -3.726 -9.372 19.656 1.00 77.69 143 LEU A O 1
ATOM 1111 N N . LEU A 1 144 ? -5.500 -8.477 20.709 1.00 75.12 144 LEU A N 1
ATOM 1112 C CA . LEU A 1 144 ? -5.761 -7.435 19.721 1.00 75.12 144 LEU A CA 1
ATOM 1113 C C . LEU A 1 144 ? -4.622 -6.406 19.652 1.00 75.12 144 LEU A C 1
ATOM 1115 O O . LEU A 1 144 ? -4.235 -6.009 18.558 1.00 75.12 144 LEU A O 1
ATOM 1119 N N . GLY A 1 145 ? -4.032 -6.036 20.793 1.00 79.69 145 GLY A N 1
ATOM 1120 C CA . GLY A 1 145 ? -2.871 -5.145 20.839 1.00 79.69 145 GLY A CA 1
ATOM 1121 C C . GLY A 1 145 ? -1.641 -5.768 20.173 1.00 79.69 145 GLY A C 1
ATOM 1122 O O . GLY A 1 145 ? -0.970 -5.111 19.380 1.00 79.69 145 GLY A O 1
ATOM 1123 N N . ALA A 1 146 ? -1.390 -7.061 20.412 1.00 81.50 146 ALA A N 1
ATOM 1124 C CA . ALA A 1 146 ? -0.302 -7.790 19.755 1.00 81.50 146 ALA A CA 1
ATOM 1125 C C . ALA A 1 146 ? -0.516 -7.922 18.235 1.00 81.50 146 ALA A C 1
ATOM 1127 O O . ALA A 1 146 ? 0.416 -7.707 17.458 1.00 81.50 146 ALA A O 1
ATOM 1128 N N . LEU A 1 147 ? -1.747 -8.225 17.800 1.00 81.94 147 LEU A N 1
ATOM 1129 C CA . LEU A 1 147 ? -2.121 -8.262 16.381 1.00 81.94 147 LEU A CA 1
ATOM 1130 C C . LEU A 1 147 ? -1.947 -6.896 15.713 1.00 81.94 147 LEU A C 1
ATOM 1132 O O . LEU A 1 147 ? -1.438 -6.822 14.596 1.00 81.94 147 LEU A O 1
ATOM 1136 N N . ASN A 1 148 ? -2.329 -5.822 16.400 1.00 83.69 148 ASN A N 1
ATOM 1137 C CA . ASN A 1 148 ? -2.193 -4.463 15.897 1.00 83.69 148 ASN A CA 1
ATOM 1138 C C . ASN A 1 148 ? -0.721 -4.056 15.742 1.00 83.69 148 ASN A C 1
ATOM 1140 O O . ASN A 1 148 ? -0.321 -3.554 14.693 1.00 83.69 148 ASN A O 1
ATOM 1144 N N . LEU A 1 149 ? 0.115 -4.374 16.736 1.00 87.19 149 LEU A N 1
ATOM 1145 C CA . LEU A 1 149 ? 1.558 -4.154 16.658 1.00 87.19 149 LEU A CA 1
ATOM 1146 C C . LEU A 1 149 ? 2.187 -4.934 15.496 1.00 87.19 149 LEU A C 1
ATOM 1148 O O . LEU A 1 149 ? 2.955 -4.372 14.714 1.00 87.19 149 LEU A O 1
ATOM 1152 N N . ALA A 1 150 ? 1.835 -6.215 15.350 1.00 88.31 150 ALA A N 1
ATOM 1153 C CA . ALA A 1 150 ? 2.305 -7.040 14.241 1.00 88.31 150 ALA A CA 1
ATOM 1154 C C . ALA A 1 150 ? 1.870 -6.460 12.886 1.00 88.31 150 ALA A C 1
ATOM 1156 O O . ALA A 1 150 ? 2.684 -6.366 11.968 1.00 88.31 150 ALA A O 1
ATOM 1157 N N . HIS A 1 151 ? 0.616 -6.015 12.773 1.00 89.19 151 HIS A N 1
ATOM 1158 C CA . HIS A 1 151 ? 0.093 -5.361 11.578 1.00 89.19 151 HIS A CA 1
ATOM 1159 C C . HIS A 1 151 ? 0.846 -4.060 11.257 1.00 89.19 151 HIS A C 1
ATOM 1161 O O . HIS A 1 151 ? 1.259 -3.875 10.114 1.00 89.19 151 HIS A O 1
ATOM 1167 N N . ALA A 1 152 ? 1.091 -3.190 12.241 1.00 91.31 152 ALA A N 1
ATOM 1168 C CA . ALA A 1 152 ? 1.816 -1.931 12.049 1.00 91.31 152 ALA A CA 1
ATOM 1169 C C . ALA A 1 152 ? 3.270 -2.158 11.593 1.00 91.31 152 ALA A C 1
ATOM 1171 O O . ALA A 1 152 ? 3.740 -1.519 10.648 1.00 91.31 152 ALA A O 1
ATOM 1172 N N . LEU A 1 153 ? 3.976 -3.115 12.202 1.00 92.81 153 LEU A N 1
ATOM 1173 C CA . LEU A 1 153 ? 5.338 -3.477 11.794 1.00 92.81 153 LEU A CA 1
ATOM 1174 C C . LEU A 1 153 ? 5.368 -4.076 10.384 1.00 92.81 153 LEU A C 1
ATOM 1176 O O . LEU A 1 153 ? 6.220 -3.716 9.568 1.00 92.81 153 LEU A O 1
ATOM 1180 N N . LEU A 1 154 ? 4.417 -4.958 10.076 1.00 92.69 154 LEU A N 1
ATOM 1181 C CA . LEU A 1 154 ? 4.330 -5.593 8.767 1.00 92.69 154 LEU A CA 1
ATOM 1182 C C . LEU A 1 154 ? 3.920 -4.601 7.674 1.00 92.69 154 LEU A C 1
ATOM 1184 O O . LEU A 1 154 ? 4.405 -4.702 6.553 1.00 92.69 154 LEU A O 1
ATOM 1188 N N . MET A 1 155 ? 3.100 -3.601 7.999 1.00 92.56 155 MET A N 1
ATOM 1189 C CA . MET A 1 155 ? 2.788 -2.480 7.113 1.00 92.56 155 MET A CA 1
ATOM 1190 C C . MET A 1 155 ? 4.044 -1.690 6.739 1.00 92.56 155 MET A C 1
ATOM 1192 O O . MET A 1 155 ? 4.248 -1.413 5.553 1.00 92.56 155 MET A O 1
ATOM 1196 N N . ILE A 1 156 ? 4.903 -1.369 7.714 1.00 94.56 156 ILE A N 1
ATOM 1197 C CA . ILE A 1 156 ? 6.180 -0.682 7.467 1.00 94.56 156 ILE A CA 1
ATOM 1198 C C . ILE A 1 156 ? 7.093 -1.552 6.593 1.00 94.56 156 ILE A C 1
ATOM 1200 O O . ILE A 1 156 ? 7.606 -1.080 5.573 1.00 94.56 156 ILE A O 1
ATOM 1204 N N . ALA A 1 157 ? 7.262 -2.830 6.944 1.00 93.38 157 ALA A N 1
ATOM 1205 C CA . ALA A 1 157 ? 8.074 -3.763 6.164 1.00 93.38 157 ALA A CA 1
ATOM 1206 C C . ALA A 1 157 ? 7.552 -3.877 4.722 1.00 93.38 157 ALA A C 1
ATOM 1208 O O . ALA A 1 157 ? 8.303 -3.695 3.766 1.00 93.38 157 ALA A O 1
ATOM 1209 N N . GLN A 1 158 ? 6.247 -4.064 4.546 1.00 95.12 158 GLN A N 1
ATOM 1210 C CA . GLN A 1 158 ? 5.646 -4.197 3.229 1.00 95.12 158 GLN A CA 1
ATOM 1211 C C . GLN A 1 158 ? 5.879 -2.961 2.353 1.00 95.12 158 GLN A C 1
ATOM 1213 O O . GLN A 1 158 ? 6.313 -3.095 1.211 1.00 95.12 158 GLN A O 1
ATOM 1218 N N . HIS A 1 159 ? 5.610 -1.757 2.866 1.00 93.56 159 HIS A N 1
ATOM 1219 C CA . HIS A 1 159 ? 5.789 -0.526 2.085 1.00 93.56 159 HIS A CA 1
ATOM 1220 C C . HIS A 1 159 ? 7.264 -0.264 1.762 1.00 93.56 159 HIS A C 1
ATOM 1222 O O . HIS A 1 159 ? 7.572 0.195 0.663 1.00 93.56 159 HIS A O 1
ATOM 1228 N N . THR A 1 160 ? 8.189 -0.597 2.666 1.00 92.69 160 THR A N 1
ATOM 1229 C CA . THR A 1 160 ? 9.629 -0.431 2.412 1.00 92.69 160 THR A CA 1
ATOM 1230 C C . THR A 1 160 ? 10.124 -1.382 1.323 1.00 92.69 160 THR A C 1
ATOM 1232 O O . THR A 1 160 ? 10.693 -0.913 0.335 1.00 92.69 160 THR A O 1
ATOM 1235 N N . PHE A 1 161 ? 9.855 -2.689 1.426 1.00 93.31 161 PHE A N 1
ATOM 1236 C CA . PHE A 1 161 ? 10.287 -3.657 0.408 1.00 93.31 161 PHE A CA 1
ATOM 1237 C C . PHE A 1 161 ? 9.595 -3.446 -0.941 1.00 93.31 161 PHE A C 1
ATOM 1239 O O . PHE A 1 161 ? 10.246 -3.536 -1.983 1.00 93.31 161 PHE A O 1
ATOM 1246 N N . GLN A 1 162 ? 8.309 -3.088 -0.941 1.00 93.94 162 GLN A N 1
ATOM 1247 C CA . GLN A 1 162 ? 7.582 -2.749 -2.162 1.00 93.94 162 GLN A CA 1
ATOM 1248 C C . GLN A 1 162 ? 8.120 -1.480 -2.825 1.00 93.94 162 GLN A C 1
ATOM 1250 O O . GLN A 1 162 ? 8.265 -1.457 -4.046 1.00 93.94 162 GLN A O 1
ATOM 1255 N N . ASN A 1 163 ? 8.471 -0.452 -2.048 1.00 93.56 163 ASN A N 1
ATOM 1256 C CA . ASN A 1 163 ? 9.098 0.751 -2.591 1.00 93.56 163 ASN A CA 1
ATOM 1257 C C . ASN A 1 163 ? 10.455 0.441 -3.205 1.00 93.56 163 ASN A C 1
ATOM 1259 O O . ASN A 1 163 ? 10.721 0.891 -4.313 1.00 93.56 163 ASN A O 1
ATOM 1263 N N . VAL A 1 164 ? 11.290 -0.354 -2.531 1.00 90.75 164 VAL A N 1
ATOM 1264 C CA . VAL A 1 164 ? 12.579 -0.785 -3.092 1.00 90.75 164 VAL A CA 1
ATOM 1265 C C . VAL A 1 164 ? 12.362 -1.525 -4.411 1.00 90.75 164 VAL A C 1
ATOM 1267 O O . VAL A 1 164 ? 12.968 -1.151 -5.410 1.00 90.75 164 VAL A O 1
ATOM 1270 N N . PHE A 1 165 ? 11.437 -2.489 -4.446 1.00 91.12 165 PHE A N 1
ATOM 1271 C CA . PHE A 1 165 ? 11.110 -3.246 -5.655 1.00 91.12 165 PHE A CA 1
ATOM 1272 C C . PHE A 1 165 ? 10.637 -2.344 -6.807 1.00 91.12 165 PHE A C 1
ATOM 1274 O O . PHE A 1 165 ? 11.126 -2.459 -7.931 1.00 91.12 165 PHE A O 1
ATOM 1281 N N . ILE A 1 166 ? 9.703 -1.423 -6.546 1.00 90.12 166 ILE A N 1
ATOM 1282 C CA . ILE A 1 166 ? 9.174 -0.497 -7.560 1.00 90.12 166 ILE A CA 1
ATOM 1283 C C . ILE A 1 166 ? 10.272 0.458 -8.045 1.00 90.12 166 ILE A C 1
ATOM 1285 O O . ILE A 1 166 ? 10.433 0.659 -9.243 1.00 90.12 166 ILE A O 1
ATOM 1289 N N . ILE A 1 167 ? 11.071 1.024 -7.141 1.00 87.69 167 ILE A N 1
ATOM 1290 C CA . ILE A 1 167 ? 12.143 1.952 -7.515 1.00 87.69 167 ILE A CA 1
ATOM 1291 C C . ILE A 1 167 ? 13.200 1.226 -8.352 1.00 87.69 167 ILE A C 1
ATOM 1293 O O . ILE A 1 167 ? 13.577 1.728 -9.410 1.00 87.69 167 ILE A O 1
ATOM 1297 N N . GLU A 1 168 ? 13.654 0.052 -7.916 1.00 85.00 168 GLU A N 1
ATOM 1298 C CA . GLU A 1 168 ? 14.668 -0.739 -8.620 1.00 85.00 168 GLU A CA 1
ATOM 1299 C C . GLU A 1 168 ? 14.176 -1.189 -10.002 1.00 85.00 168 GLU A C 1
ATOM 1301 O O . GLU A 1 168 ? 14.907 -1.074 -10.987 1.00 85.00 168 GLU A O 1
ATOM 1306 N N . SER A 1 169 ? 12.911 -1.605 -10.102 1.00 81.62 169 SER A N 1
ATOM 1307 C CA . SER A 1 169 ? 12.298 -1.991 -11.376 1.00 81.62 169 SER A CA 1
ATOM 1308 C C . SER A 1 169 ? 12.111 -0.818 -12.345 1.00 81.62 169 SER A C 1
ATOM 1310 O O . SER A 1 169 ? 12.399 -0.976 -13.529 1.00 81.62 169 SER A O 1
ATOM 1312 N N . LEU A 1 170 ? 11.730 0.372 -11.863 1.00 78.31 170 LEU A N 1
ATOM 1313 C CA . LEU A 1 170 ? 11.619 1.592 -12.682 1.00 78.31 170 LEU A CA 1
ATOM 1314 C C . LEU A 1 170 ? 12.981 2.192 -13.076 1.00 78.31 170 LEU A C 1
ATOM 1316 O O . LEU A 1 170 ? 13.072 2.975 -14.021 1.00 78.31 170 LEU A O 1
ATOM 1320 N N . HIS A 1 171 ? 14.055 1.881 -12.341 1.00 74.81 171 HIS A N 1
ATOM 1321 C CA . HIS A 1 171 ? 15.409 2.374 -12.642 1.00 74.81 171 HIS A CA 1
ATOM 1322 C C . HIS A 1 171 ? 16.172 1.501 -13.636 1.00 74.81 171 HIS A C 1
ATOM 1324 O O . HIS A 1 171 ? 17.302 1.832 -14.011 1.00 74.81 171 HIS A O 1
ATOM 1330 N N . ARG A 1 172 ? 15.568 0.398 -14.067 1.00 69.62 172 ARG A N 1
ATOM 1331 C CA . ARG A 1 172 ? 16.196 -0.540 -14.976 1.00 69.62 172 ARG A CA 1
ATOM 1332 C C . ARG A 1 172 ? 16.079 -0.064 -16.419 1.00 69.62 172 ARG A C 1
ATOM 1334 O O . ARG A 1 172 ? 14.998 0.328 -16.848 1.00 69.62 172 ARG A O 1
ATOM 1341 N N . GLY A 1 173 ? 17.183 -0.130 -17.160 1.00 57.00 173 GLY A N 1
ATOM 1342 C CA . GLY A 1 173 ? 17.151 0.164 -18.587 1.00 57.00 173 GLY A CA 1
ATOM 1343 C C . GLY A 1 173 ? 16.298 -0.833 -19.366 1.00 57.00 173 GLY A C 1
ATOM 1344 O O . GLY A 1 173 ? 16.122 -1.973 -18.904 1.00 57.00 173 GLY A O 1
ATOM 1345 N N . PRO A 1 174 ? 15.749 -0.421 -20.528 1.00 55.38 174 PRO A N 1
ATOM 1346 C CA . PRO A 1 174 ? 14.984 -1.308 -21.394 1.00 55.38 174 PRO A CA 1
ATOM 1347 C C . PRO A 1 174 ? 15.795 -2.582 -21.666 1.00 55.38 174 PRO A C 1
ATOM 1349 O O . PRO A 1 174 ? 17.030 -2.522 -21.676 1.00 55.38 174 PRO A O 1
ATOM 1352 N N . PRO A 1 175 ? 15.140 -3.746 -21.853 1.00 53.69 175 PRO A N 1
ATOM 1353 C CA . PRO A 1 175 ? 15.849 -4.950 -22.254 1.00 53.69 175 PRO A CA 1
ATOM 1354 C C . PRO A 1 175 ? 16.668 -4.581 -23.484 1.00 53.69 175 PRO A C 1
ATOM 1356 O O . PRO A 1 175 ? 16.089 -4.190 -24.496 1.00 53.69 175 PRO A O 1
ATOM 1359 N N . GLY A 1 176 ? 17.998 -4.604 -23.347 1.00 45.75 176 GLY A N 1
ATOM 1360 C CA . GLY A 1 176 ? 18.881 -4.310 -24.459 1.00 45.75 176 GLY A CA 1
ATOM 1361 C C . GLY A 1 176 ? 18.410 -5.164 -25.619 1.00 45.75 176 GLY A C 1
ATOM 1362 O O . GLY A 1 176 ? 18.265 -6.379 -25.458 1.00 45.75 176 GLY A O 1
ATOM 1363 N N . ALA A 1 177 ? 18.097 -4.521 -26.745 1.00 35.81 177 ALA A N 1
ATOM 1364 C CA . ALA A 1 177 ? 18.079 -5.242 -27.997 1.00 35.81 177 ALA A CA 1
ATOM 1365 C C . ALA A 1 177 ? 19.392 -6.021 -28.013 1.00 35.81 177 ALA A C 1
ATOM 1367 O O . ALA A 1 177 ? 20.454 -5.441 -27.753 1.00 35.81 177 ALA A O 1
ATOM 1368 N N . GLU A 1 178 ? 19.311 -7.334 -28.211 1.00 35.41 178 GLU A N 1
ATOM 1369 C CA . GLU A 1 178 ? 20.504 -8.089 -28.555 1.00 35.41 178 GLU A CA 1
ATOM 1370 C C . GLU A 1 178 ? 21.240 -7.291 -29.633 1.00 35.41 178 GLU A C 1
ATOM 1372 O O . GLU A 1 178 ? 20.565 -6.667 -30.465 1.00 35.41 178 GLU A O 1
ATOM 1377 N N . PRO A 1 179 ? 22.577 -7.203 -29.588 1.00 33.06 179 PRO A N 1
ATOM 1378 C CA . PRO A 1 179 ? 23.307 -6.539 -30.644 1.00 33.06 179 PRO A CA 1
ATOM 1379 C C . PRO A 1 179 ? 23.007 -7.313 -31.928 1.00 33.06 179 PRO A C 1
ATOM 1381 O O . PRO A 1 179 ? 23.650 -8.309 -32.234 1.00 33.06 179 PRO A O 1
ATOM 1384 N N . HIS A 1 180 ? 21.989 -6.876 -32.670 1.00 33.31 180 HIS A N 1
ATOM 1385 C CA . HIS A 1 180 ? 21.939 -7.099 -34.095 1.00 33.31 180 HIS A CA 1
ATOM 1386 C C . HIS A 1 180 ? 23.273 -6.586 -34.592 1.00 33.31 180 HIS A C 1
ATOM 1388 O O . HIS A 1 180 ? 23.589 -5.430 -34.317 1.00 33.31 180 HIS A O 1
ATOM 1394 N N . ASP A 1 181 ? 24.040 -7.471 -35.226 1.00 35.97 181 ASP A N 1
ATOM 1395 C CA . ASP A 1 181 ? 25.330 -7.215 -35.853 1.00 35.97 181 ASP A CA 1
ATOM 1396 C C . ASP A 1 181 ? 25.342 -5.871 -36.590 1.00 35.97 181 ASP A C 1
ATOM 1398 O O . ASP A 1 181 ? 25.131 -5.768 -37.797 1.00 35.97 181 ASP A O 1
ATOM 1402 N N . THR A 1 182 ? 25.609 -4.798 -35.860 1.00 30.91 182 THR A N 1
ATOM 1403 C CA . THR A 1 182 ? 26.062 -3.545 -36.422 1.00 30.91 182 THR A CA 1
ATOM 1404 C C . THR A 1 182 ? 27.566 -3.640 -36.380 1.00 30.91 182 THR A C 1
ATOM 1406 O O . THR A 1 182 ? 28.185 -3.405 -35.344 1.00 30.91 182 THR A O 1
ATOM 1409 N N . THR A 1 183 ? 28.105 -4.078 -37.519 1.00 33.56 183 THR A N 1
ATOM 1410 C CA . THR A 1 183 ? 29.405 -3.707 -38.094 1.00 33.56 183 THR A CA 1
ATOM 1411 C C . THR A 1 183 ? 30.274 -2.825 -37.184 1.00 33.56 183 THR A C 1
ATOM 1413 O O . THR A 1 183 ? 29.820 -1.731 -36.824 1.00 33.56 183 THR A O 1
ATOM 1416 N N . PRO A 1 184 ? 31.524 -3.213 -36.863 1.00 33.00 184 PRO A N 1
ATOM 1417 C CA . PRO A 1 184 ? 32.359 -2.448 -35.946 1.00 33.00 184 PRO A CA 1
ATOM 1418 C C . PRO A 1 184 ? 32.587 -1.038 -36.499 1.00 33.00 184 PRO A C 1
ATOM 1420 O O . PRO A 1 184 ? 33.240 -0.867 -37.526 1.00 33.00 184 PRO A O 1
ATOM 1423 N N . LYS A 1 185 ? 32.054 -0.015 -35.825 1.00 30.33 185 LYS A N 1
ATOM 1424 C CA . LYS A 1 185 ? 32.569 1.345 -35.986 1.00 30.33 185 LYS A CA 1
ATOM 1425 C C . LYS A 1 185 ? 33.775 1.483 -35.073 1.00 30.33 185 LYS A C 1
ATOM 1427 O O . LYS A 1 185 ? 33.642 1.492 -33.851 1.00 30.33 185 LYS A O 1
ATOM 1432 N N . GLU A 1 186 ? 34.939 1.536 -35.707 1.00 30.52 186 GLU A N 1
ATOM 1433 C CA . GLU A 1 186 ? 36.226 1.824 -35.087 1.00 30.52 186 GLU A CA 1
ATOM 1434 C C . GLU A 1 186 ? 36.169 3.112 -34.243 1.00 30.52 186 GLU A C 1
ATOM 1436 O O . GLU A 1 186 ? 35.470 4.068 -34.601 1.00 30.52 186 GLU A O 1
ATOM 1441 N N . PRO A 1 187 ? 36.900 3.173 -33.118 1.00 32.28 187 PRO A N 1
ATOM 1442 C CA . PRO A 1 187 ? 36.967 4.371 -32.300 1.00 32.28 187 PRO A CA 1
ATOM 1443 C C . PRO A 1 187 ? 37.836 5.436 -32.980 1.00 32.28 187 PRO A C 1
ATOM 1445 O O . PRO A 1 187 ? 39.047 5.263 -33.116 1.00 32.28 187 PRO A O 1
ATOM 1448 N N . CYS A 1 188 ? 37.221 6.566 -33.344 1.00 30.62 188 CYS A N 1
ATOM 1449 C CA . CYS A 1 188 ? 37.898 7.784 -33.794 1.00 30.62 188 CYS A CA 1
ATOM 1450 C C . CYS A 1 188 ? 39.039 8.175 -32.839 1.00 30.62 188 CYS A C 1
ATOM 1452 O O . CYS A 1 188 ? 38.799 8.764 -31.784 1.00 30.62 188 CYS A O 1
ATOM 1454 N N . HIS A 1 189 ? 40.280 7.899 -33.238 1.00 32.25 189 HIS A N 1
ATOM 1455 C CA . HIS A 1 189 ? 41.468 8.525 -32.672 1.00 32.25 189 HIS A CA 1
ATOM 1456 C C . HIS A 1 189 ? 41.941 9.651 -33.594 1.00 32.25 189 HIS A C 1
ATOM 1458 O O . HIS A 1 189 ? 42.268 9.426 -34.752 1.00 32.25 189 HIS A O 1
ATOM 1464 N N . GLY A 1 190 ? 41.934 10.860 -33.029 1.00 28.75 190 GLY A N 1
ATOM 1465 C CA . GLY A 1 190 ? 42.903 11.941 -33.224 1.00 28.75 190 GLY A CA 1
ATOM 1466 C C . GLY A 1 190 ? 43.465 12.210 -34.621 1.00 28.75 190 GLY A C 1
ATOM 1467 O O . GLY A 1 190 ? 44.382 11.541 -35.072 1.00 28.75 190 GLY A O 1
ATOM 1468 N N . LEU A 1 191 ? 42.993 13.311 -35.213 1.00 40.00 191 LEU A N 1
ATOM 1469 C CA . LEU A 1 191 ? 43.768 14.312 -35.961 1.00 40.00 191 LEU A CA 1
ATOM 1470 C C . LEU A 1 191 ? 45.243 13.953 -36.242 1.00 40.00 191 LEU A C 1
ATOM 1472 O O . LEU A 1 191 ? 46.112 14.189 -35.406 1.00 40.00 191 LEU A O 1
ATOM 1476 N N . THR A 1 192 ? 45.555 13.505 -37.456 1.00 28.89 192 THR A N 1
ATOM 1477 C CA . THR A 1 192 ? 46.864 13.745 -38.084 1.00 28.89 192 THR A CA 1
ATOM 1478 C C . THR A 1 192 ? 46.660 13.829 -39.594 1.00 28.89 192 THR A C 1
ATOM 1480 O O . THR A 1 192 ? 46.315 12.850 -40.247 1.00 28.89 192 THR A O 1
ATOM 1483 N N . PHE A 1 193 ? 46.832 15.032 -40.141 1.00 37.97 193 PHE A N 1
ATOM 1484 C CA . PHE A 1 193 ? 46.963 15.255 -41.577 1.00 37.97 193 PHE A CA 1
ATOM 1485 C C . PHE A 1 193 ? 48.223 14.529 -42.069 1.00 37.97 193 PHE A C 1
ATOM 1487 O O . PHE A 1 193 ? 49.327 14.873 -41.652 1.00 37.97 193 PHE A O 1
ATOM 1494 N N . ALA A 1 194 ? 48.069 13.570 -42.978 1.00 32.16 194 ALA A N 1
ATOM 1495 C CA . ALA A 1 194 ? 49.157 13.092 -43.819 1.00 32.16 194 ALA A CA 1
ATOM 1496 C C . ALA A 1 194 ? 48.648 12.969 -45.260 1.00 32.16 194 ALA A C 1
ATOM 1498 O O . ALA A 1 194 ? 47.592 12.405 -45.532 1.00 32.16 194 ALA A O 1
ATOM 1499 N N . ASN A 1 195 ? 49.392 13.617 -46.145 1.00 35.97 195 ASN A N 1
ATOM 1500 C CA . ASN A 1 195 ? 49.093 13.902 -47.538 1.00 35.97 195 ASN A CA 1
ATOM 1501 C C . ASN A 1 195 ? 49.060 12.611 -48.387 1.00 35.97 195 ASN A C 1
ATOM 1503 O O . ASN A 1 195 ? 49.980 11.800 -48.309 1.00 35.97 195 ASN A O 1
ATOM 1507 N N . LEU A 1 196 ? 48.003 12.437 -49.189 1.00 40.97 196 LEU A N 1
ATOM 1508 C CA . LEU A 1 196 ? 47.715 11.240 -49.992 1.00 40.97 196 LEU A CA 1
ATOM 1509 C C . LEU A 1 196 ? 48.398 11.240 -51.379 1.00 40.97 196 LEU A C 1
ATOM 1511 O O . LEU A 1 196 ? 47.927 10.549 -52.272 1.00 40.97 196 LEU A O 1
ATOM 1515 N N . ASP A 1 197 ? 49.485 11.998 -51.566 1.00 36.53 197 ASP A N 1
ATOM 1516 C CA . ASP A 1 197 ? 50.191 12.119 -52.860 1.00 36.53 197 ASP A CA 1
ATOM 1517 C C . ASP A 1 197 ? 51.642 11.601 -52.859 1.00 36.53 197 ASP A C 1
ATOM 1519 O O . ASP A 1 197 ? 52.398 11.820 -53.805 1.00 36.53 197 ASP A O 1
ATOM 1523 N N . ALA A 1 198 ? 52.064 10.861 -51.831 1.00 39.31 198 ALA A N 1
ATOM 1524 C CA . ALA A 1 198 ? 53.422 10.320 -51.759 1.00 39.31 198 ALA A CA 1
ATOM 1525 C C . ALA A 1 198 ? 53.435 8.812 -51.483 1.00 39.31 198 ALA A C 1
ATOM 1527 O O . ALA A 1 198 ? 53.762 8.400 -50.377 1.00 39.31 198 ALA A O 1
ATOM 1528 N N . LEU A 1 199 ? 53.082 7.997 -52.489 1.00 32.03 199 LEU A N 1
ATOM 1529 C CA . LEU A 1 199 ? 53.670 6.661 -52.733 1.00 32.03 199 LEU A CA 1
ATOM 1530 C C . LEU A 1 199 ? 53.190 6.047 -54.069 1.00 32.03 199 LEU A C 1
ATOM 1532 O O . LEU A 1 199 ? 52.819 4.880 -54.161 1.00 32.03 199 LEU A O 1
ATOM 1536 N N . HIS A 1 200 ? 53.250 6.821 -55.155 1.00 36.53 200 HIS A N 1
ATOM 1537 C CA . HIS A 1 200 ? 53.452 6.229 -56.477 1.00 36.53 200 HIS A CA 1
ATOM 1538 C C . HIS A 1 200 ? 54.951 5.971 -56.642 1.00 36.53 200 HIS A C 1
ATOM 1540 O O . HIS A 1 200 ? 55.698 6.931 -56.796 1.00 36.53 200 HIS A O 1
ATOM 1546 N N . THR A 1 201 ? 55.392 4.707 -56.559 1.00 30.92 201 THR A N 1
ATOM 1547 C CA . THR A 1 201 ? 56.519 4.100 -57.316 1.00 30.92 201 THR A CA 1
ATOM 1548 C C . THR A 1 201 ? 56.963 2.764 -56.693 1.00 30.92 201 THR A C 1
ATOM 1550 O O . THR A 1 201 ? 57.651 2.750 -55.681 1.00 30.92 201 THR A O 1
ATOM 1553 N N . LEU A 1 202 ? 56.586 1.636 -57.318 1.00 31.84 202 LEU A N 1
ATOM 1554 C CA . LEU A 1 202 ? 57.460 0.547 -57.826 1.00 31.84 202 LEU A CA 1
ATOM 1555 C C . LEU A 1 202 ? 56.685 -0.797 -58.009 1.00 31.84 202 LEU A C 1
ATOM 1557 O O . LEU A 1 202 ? 55.660 -0.991 -57.360 1.00 31.84 202 LEU A O 1
ATOM 1561 N N . PRO A 1 203 ? 57.110 -1.693 -58.937 1.00 32.31 203 PRO A N 1
ATOM 1562 C CA . PRO 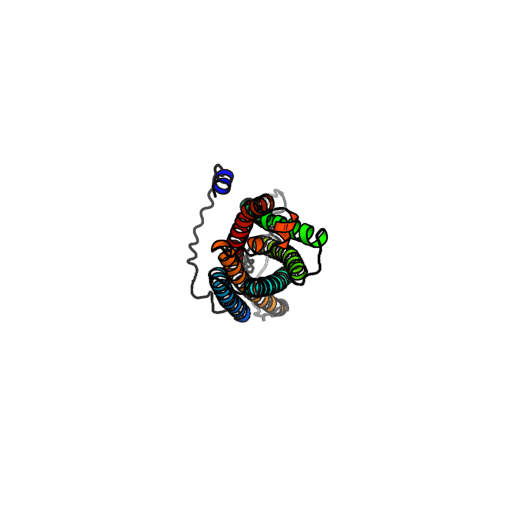A 1 203 ? 56.212 -2.545 -59.741 1.00 32.31 203 PRO A CA 1
ATOM 1563 C C . PRO A 1 203 ? 56.427 -4.085 -59.657 1.00 32.31 203 PRO A C 1
ATOM 1565 O O . PRO A 1 203 ? 57.520 -4.540 -59.345 1.00 32.31 203 PRO A O 1
ATOM 1568 N N . GLY A 1 204 ? 55.402 -4.855 -60.090 1.00 27.48 204 GLY A N 1
ATOM 1569 C CA . GLY A 1 204 ? 55.441 -6.246 -60.634 1.00 27.48 204 GLY A CA 1
ATOM 1570 C C . GLY A 1 204 ? 55.476 -7.406 -59.612 1.00 27.48 204 GLY A C 1
ATOM 1571 O O . GLY A 1 204 ? 56.223 -7.320 -58.652 1.00 27.48 204 GLY A O 1
ATOM 1572 N N . CYS A 1 205 ? 54.769 -8.551 -59.687 1.00 30.00 205 CYS A N 1
ATOM 1573 C CA . CYS A 1 205 ? 53.926 -9.301 -60.654 1.00 30.00 205 CYS A CA 1
ATOM 1574 C C . CYS A 1 205 ? 53.148 -10.423 -59.854 1.00 30.00 205 CYS A C 1
ATOM 1576 O O . CYS A 1 205 ? 53.259 -10.436 -58.631 1.00 30.00 205 CYS A O 1
ATOM 1578 N N . PRO A 1 206 ? 52.500 -11.454 -60.459 1.00 41.34 206 PRO A N 1
ATOM 1579 C CA . PRO A 1 206 ? 51.104 -11.578 -60.932 1.00 41.34 206 PRO A CA 1
ATOM 1580 C C . PRO A 1 206 ? 50.232 -12.619 -60.129 1.00 41.34 206 PRO A C 1
ATOM 1582 O O . PRO A 1 206 ? 50.716 -13.184 -59.151 1.00 41.34 206 PRO A O 1
ATOM 1585 N N . PRO A 1 207 ? 48.947 -12.890 -60.492 1.00 45.09 207 PRO A N 1
ATOM 1586 C CA . PRO A 1 207 ? 47.957 -13.590 -59.644 1.00 45.09 207 PRO A CA 1
ATOM 1587 C C . PRO A 1 207 ? 47.716 -15.075 -60.005 1.00 45.09 207 PRO A C 1
ATOM 1589 O O . PRO A 1 207 ? 47.859 -15.445 -61.169 1.00 45.09 207 PRO A O 1
ATOM 1592 N N . THR A 1 208 ? 47.271 -15.927 -59.059 1.00 33.38 208 THR A N 1
ATOM 1593 C CA . THR A 1 208 ? 46.564 -17.223 -59.316 1.00 33.38 208 THR A CA 1
ATOM 1594 C C . THR A 1 208 ? 45.933 -17.825 -58.022 1.00 33.38 208 THR A C 1
ATOM 1596 O O . THR A 1 208 ? 46.193 -17.290 -56.947 1.00 33.38 208 THR A O 1
ATOM 1599 N N . PRO A 1 209 ? 45.004 -18.818 -58.064 1.00 38.91 209 PRO A N 1
ATOM 1600 C CA . PRO A 1 209 ? 43.658 -18.678 -57.485 1.00 38.91 209 PRO A CA 1
ATOM 1601 C C . PRO A 1 209 ? 43.273 -19.698 -56.377 1.00 38.91 209 PRO A C 1
ATOM 1603 O O . PRO A 1 209 ? 43.908 -20.727 -56.212 1.00 38.91 209 PRO A O 1
ATOM 1606 N N . ARG A 1 210 ? 42.159 -19.397 -55.678 1.00 33.59 210 ARG A N 1
ATOM 1607 C CA . ARG A 1 210 ? 41.230 -20.251 -54.884 1.00 33.59 210 ARG A CA 1
ATOM 1608 C C . ARG A 1 210 ? 41.776 -21.475 -54.112 1.00 33.59 210 ARG A C 1
ATOM 1610 O O . ARG A 1 210 ? 42.119 -22.486 -54.711 1.00 33.59 210 ARG A O 1
ATOM 1617 N N . LEU A 1 211 ? 41.509 -21.500 -52.798 1.00 31.45 211 LEU A N 1
ATOM 1618 C CA . LEU A 1 211 ? 41.115 -22.731 -52.100 1.00 31.45 211 LEU A CA 1
ATOM 1619 C C . LEU A 1 211 ? 39.940 -22.452 -51.147 1.00 31.45 211 LEU A C 1
ATOM 1621 O O . LEU A 1 211 ? 40.026 -21.624 -50.245 1.00 31.45 211 LEU A O 1
ATOM 1625 N N . VAL A 1 212 ? 38.823 -23.131 -51.404 1.00 42.00 212 VAL A N 1
ATOM 1626 C CA . VAL A 1 212 ? 37.659 -23.249 -50.520 1.00 42.00 212 VAL A CA 1
ATOM 1627 C C . VAL A 1 212 ? 38.070 -24.106 -49.321 1.00 42.00 212 VAL A C 1
ATOM 1629 O O . VAL A 1 212 ? 38.624 -25.185 -49.514 1.00 42.00 212 VAL A O 1
ATOM 1632 N N . GLY A 1 213 ? 37.795 -23.640 -48.102 1.00 31.23 213 GLY A N 1
ATOM 1633 C CA . GLY A 1 213 ? 38.135 -24.357 -46.874 1.00 31.23 213 GLY A CA 1
ATOM 1634 C C . GLY A 1 213 ? 37.308 -23.889 -45.679 1.00 31.23 213 GLY A C 1
ATOM 1635 O O . GLY A 1 213 ? 37.689 -22.957 -44.989 1.00 31.23 213 GLY A O 1
ATOM 1636 N N . THR A 1 214 ? 36.161 -24.545 -45.509 1.00 31.83 214 THR A N 1
ATOM 1637 C CA . THR A 1 214 ? 35.553 -25.018 -44.252 1.00 31.83 214 THR A CA 1
ATOM 1638 C C . THR A 1 214 ? 35.573 -24.102 -43.015 1.00 31.83 214 THR A C 1
ATOM 1640 O O . THR A 1 214 ? 36.601 -23.891 -42.381 1.00 31.83 214 THR A O 1
ATOM 1643 N N . ASN A 1 215 ? 34.373 -23.674 -42.603 1.00 38.06 215 ASN A N 1
ATOM 1644 C CA . ASN A 1 215 ? 34.065 -23.077 -41.298 1.00 38.06 215 ASN A CA 1
ATOM 1645 C C . ASN A 1 215 ? 34.712 -23.840 -40.124 1.00 38.06 215 ASN A C 1
ATOM 1647 O O . ASN A 1 215 ? 34.485 -25.048 -40.009 1.00 38.06 215 ASN A O 1
ATOM 1651 N N . PRO A 1 216 ? 35.344 -23.155 -39.157 1.00 39.06 216 PRO A N 1
ATOM 1652 C CA . PRO A 1 216 ? 35.347 -23.598 -37.779 1.00 39.06 216 PRO A CA 1
ATOM 1653 C C . PRO A 1 216 ? 34.251 -22.830 -37.031 1.00 39.06 216 PRO A C 1
ATOM 1655 O O . PRO A 1 216 ? 34.362 -21.630 -36.786 1.00 39.06 216 PRO A O 1
ATOM 1658 N N . VAL A 1 217 ? 33.173 -23.534 -36.682 1.00 41.53 217 VAL A N 1
ATOM 1659 C CA . VAL A 1 217 ? 32.204 -23.089 -35.672 1.00 41.53 217 VAL A CA 1
ATOM 1660 C C . VAL A 1 217 ? 32.994 -22.781 -34.400 1.00 41.53 217 VAL A C 1
ATOM 1662 O O . VAL A 1 217 ? 33.597 -23.672 -33.799 1.00 41.53 217 VAL A O 1
ATOM 1665 N N . GLY A 1 218 ? 33.080 -21.500 -34.049 1.00 35.97 218 GLY A N 1
ATOM 1666 C CA . GLY A 1 218 ? 33.837 -21.043 -32.893 1.00 35.97 218 GLY A CA 1
ATOM 1667 C C . GLY A 1 218 ? 33.166 -21.465 -31.575 1.00 35.97 218 GLY A C 1
ATOM 1668 O O . GLY A 1 218 ? 31.941 -21.574 -31.520 1.00 35.97 218 GLY A O 1
ATOM 1669 N N . PRO A 1 219 ? 33.919 -21.605 -30.466 1.00 48.09 219 PRO A N 1
ATOM 1670 C CA . PRO A 1 219 ? 33.380 -21.916 -29.129 1.00 48.09 219 PRO A CA 1
ATOM 1671 C C . PRO A 1 219 ? 32.400 -20.863 -28.566 1.00 48.09 219 PRO A C 1
ATOM 1673 O O . PRO A 1 219 ? 31.904 -21.002 -27.450 1.00 48.09 219 PRO A O 1
ATOM 1676 N N . GLN A 1 220 ? 32.150 -19.785 -29.309 1.00 40.31 220 GLN A N 1
ATOM 1677 C CA . GLN A 1 220 ? 31.451 -18.583 -28.869 1.00 40.31 220 GLN A CA 1
ATOM 1678 C C . GLN A 1 220 ? 29.921 -18.719 -28.959 1.00 40.31 220 GLN A C 1
ATOM 1680 O O . GLN A 1 220 ? 29.218 -18.197 -28.094 1.00 40.31 220 GLN A O 1
ATOM 1685 N N . GLU A 1 221 ? 29.399 -19.509 -29.905 1.00 41.41 221 GLU A N 1
ATOM 1686 C CA . GLU A 1 221 ? 27.961 -19.828 -29.981 1.00 41.41 221 GLU A CA 1
ATOM 1687 C C . GLU A 1 221 ? 27.522 -20.784 -28.859 1.00 41.41 221 GLU A C 1
ATOM 1689 O O . GLU A 1 221 ? 26.447 -20.623 -28.283 1.00 41.41 221 GLU A O 1
ATOM 1694 N N . ALA A 1 222 ? 28.382 -21.725 -28.453 1.00 37.69 222 ALA A N 1
ATOM 1695 C CA . ALA A 1 222 ? 28.079 -22.657 -27.363 1.00 37.69 222 ALA A CA 1
ATOM 1696 C C . ALA A 1 222 ? 27.962 -21.957 -25.991 1.00 37.69 222 ALA A C 1
ATOM 1698 O O . ALA A 1 222 ? 27.167 -22.368 -25.143 1.00 37.69 222 ALA A O 1
ATOM 1699 N N . VAL A 1 223 ? 28.709 -20.867 -25.777 1.00 44.06 223 VAL A N 1
ATOM 1700 C CA . VAL A 1 223 ? 28.622 -20.050 -24.552 1.00 44.06 223 VAL A CA 1
ATOM 1701 C C . VAL A 1 223 ? 27.391 -19.134 -24.571 1.00 44.06 223 VAL A C 1
ATOM 1703 O O . VAL A 1 223 ? 26.766 -18.932 -23.527 1.00 44.06 223 VAL A O 1
ATOM 1706 N N . ALA A 1 224 ? 26.977 -18.643 -25.744 1.00 42.12 224 ALA A N 1
ATOM 1707 C CA . ALA A 1 224 ? 25.750 -17.857 -25.896 1.00 42.12 224 ALA A CA 1
ATOM 1708 C C . ALA A 1 224 ? 24.486 -18.689 -25.588 1.00 42.12 224 ALA A C 1
ATOM 1710 O O . ALA A 1 224 ? 23.581 -18.217 -24.893 1.00 42.12 224 ALA A O 1
ATOM 1711 N N . ILE A 1 225 ? 24.465 -19.965 -25.989 1.00 45.69 225 ILE A N 1
ATOM 1712 C CA . ILE A 1 225 ? 23.335 -20.883 -25.755 1.00 45.69 225 ILE A CA 1
ATOM 1713 C C . ILE A 1 225 ? 23.186 -21.274 -24.268 1.00 45.69 225 ILE A C 1
ATOM 1715 O O . ILE A 1 225 ? 22.082 -21.587 -23.824 1.00 45.69 225 ILE A O 1
ATOM 1719 N N . LEU A 1 226 ? 24.247 -21.193 -23.454 1.00 46.88 226 LEU A N 1
ATOM 1720 C CA . LEU A 1 226 ? 24.184 -21.454 -22.004 1.00 46.88 226 LEU A CA 1
ATOM 1721 C C . LEU A 1 226 ? 23.758 -20.232 -21.166 1.00 46.88 226 LEU A C 1
ATOM 1723 O O . LEU A 1 226 ? 23.252 -20.403 -20.052 1.00 46.88 226 LEU A O 1
ATOM 1727 N N . LEU A 1 227 ? 23.926 -19.006 -21.677 1.00 45.53 227 LEU A N 1
ATOM 1728 C CA . LEU A 1 227 ? 23.505 -17.773 -20.991 1.00 45.53 227 LEU A CA 1
ATOM 1729 C C . LEU A 1 227 ? 22.081 -17.322 -21.359 1.00 45.53 227 LEU A C 1
ATOM 1731 O O . LEU A 1 227 ? 21.377 -16.784 -20.499 1.00 45.53 227 LEU A O 1
ATOM 1735 N N . ALA A 1 228 ? 21.633 -17.593 -22.586 1.00 43.88 228 ALA A N 1
ATOM 1736 C CA . ALA A 1 228 ? 20.292 -17.265 -23.078 1.00 43.88 228 ALA A CA 1
ATOM 1737 C C . ALA A 1 228 ? 19.110 -17.840 -22.249 1.00 43.88 228 ALA A C 1
ATOM 1739 O O . ALA A 1 228 ? 18.124 -17.121 -22.052 1.00 43.88 228 ALA A O 1
ATOM 1740 N N . PRO A 1 229 ? 19.169 -19.058 -21.659 1.00 49.53 229 PRO A N 1
ATOM 1741 C CA . PRO A 1 229 ? 18.039 -19.617 -20.914 1.00 49.53 229 PRO A CA 1
ATOM 1742 C C . PRO A 1 229 ? 17.770 -18.853 -19.615 1.00 49.53 229 PRO A C 1
ATOM 1744 O O . PRO A 1 229 ? 16.640 -18.830 -19.126 1.00 49.53 229 PRO A O 1
ATOM 1747 N N . ARG A 1 230 ? 18.802 -18.217 -19.032 1.00 52.16 230 ARG A N 1
ATOM 1748 C CA . ARG A 1 230 ? 18.709 -17.584 -17.708 1.00 52.16 230 ARG A CA 1
ATOM 1749 C C . ARG A 1 230 ? 17.927 -16.269 -17.703 1.00 52.16 230 ARG A C 1
ATOM 1751 O O . ARG A 1 230 ? 17.374 -15.909 -16.667 1.00 52.16 230 ARG A O 1
ATOM 1758 N N . GLY A 1 231 ? 17.866 -15.558 -18.827 1.00 60.75 231 GLY A N 1
ATOM 1759 C CA . GLY A 1 231 ? 17.130 -14.294 -18.927 1.00 60.75 231 GLY A CA 1
ATOM 1760 C C . GLY A 1 231 ? 15.612 -14.486 -18.980 1.00 60.75 231 GLY A C 1
ATOM 1761 O O . GLY A 1 231 ? 14.869 -13.734 -18.346 1.00 60.75 231 GLY A O 1
ATOM 1762 N N . HIS A 1 232 ? 15.149 -15.522 -19.687 1.00 68.06 232 HIS A N 1
ATOM 1763 C CA . HIS A 1 232 ? 13.724 -15.760 -19.950 1.00 68.06 232 HIS A CA 1
ATOM 1764 C C . HIS A 1 232 ? 12.932 -16.141 -18.690 1.00 68.06 232 HIS A C 1
ATOM 1766 O O . HIS A 1 232 ? 11.899 -15.528 -18.417 1.00 68.06 232 HIS A O 1
ATOM 1772 N N . TRP A 1 233 ? 13.443 -17.053 -17.851 1.00 73.44 233 TRP A N 1
ATOM 1773 C CA . TRP A 1 233 ? 12.743 -17.443 -16.615 1.00 73.44 233 TRP A CA 1
ATOM 1774 C C . TRP A 1 233 ? 12.675 -16.307 -15.588 1.00 73.44 233 TRP A C 1
ATOM 1776 O O . TRP A 1 233 ? 11.663 -16.162 -14.905 1.00 73.44 233 TRP A O 1
ATOM 1786 N N . ARG A 1 234 ? 13.720 -15.469 -15.497 1.00 76.50 234 ARG A N 1
ATOM 1787 C CA . ARG A 1 234 ? 13.743 -14.290 -14.612 1.00 76.50 234 ARG A CA 1
ATOM 1788 C C . ARG A 1 234 ? 12.701 -13.277 -15.043 1.00 76.50 234 ARG A C 1
ATOM 1790 O O . ARG A 1 234 ? 11.931 -12.795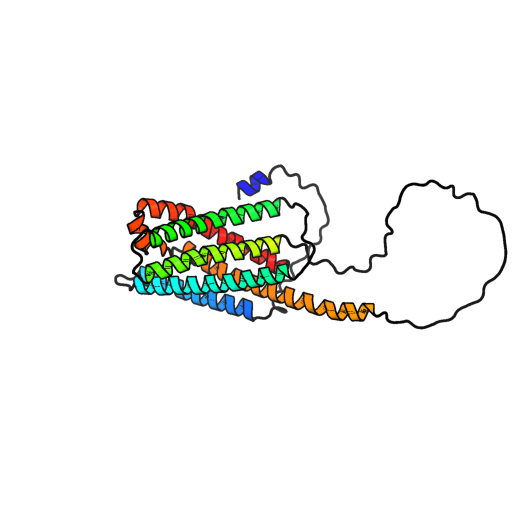 -14.220 1.00 76.50 234 ARG A O 1
ATOM 1797 N N . ARG A 1 235 ? 12.660 -12.994 -16.346 1.00 76.88 235 ARG A N 1
ATOM 1798 C CA . ARG A 1 235 ? 11.682 -12.104 -16.972 1.00 76.88 235 ARG A CA 1
ATOM 1799 C C . ARG A 1 235 ? 10.249 -12.571 -16.689 1.00 76.88 235 ARG A C 1
ATOM 1801 O O . ARG A 1 235 ? 9.406 -11.785 -16.265 1.00 76.88 235 ARG A O 1
ATOM 1808 N N . ARG A 1 236 ? 10.001 -13.872 -16.841 1.00 78.25 236 ARG A N 1
ATOM 1809 C CA . ARG A 1 236 ? 8.706 -14.499 -16.553 1.00 78.25 236 ARG A CA 1
ATOM 1810 C C . ARG A 1 236 ? 8.330 -14.435 -15.072 1.00 78.25 236 ARG A C 1
ATOM 1812 O O . ARG A 1 236 ? 7.233 -14.003 -14.744 1.00 78.25 236 ARG A O 1
ATOM 1819 N N . CYS A 1 237 ? 9.268 -14.758 -14.185 1.00 82.62 237 CYS A N 1
ATOM 1820 C CA . CYS A 1 237 ? 9.073 -14.665 -12.739 1.00 82.62 237 CYS A CA 1
ATOM 1821 C C . CYS A 1 237 ? 8.752 -13.228 -12.294 1.00 82.62 237 CYS A C 1
ATOM 1823 O O . CYS A 1 237 ? 7.828 -13.022 -11.514 1.00 82.62 237 CYS A O 1
ATOM 1825 N N . LEU A 1 238 ? 9.444 -12.223 -12.840 1.00 83.88 238 LEU A N 1
ATOM 1826 C CA . LEU A 1 238 ? 9.166 -10.812 -12.557 1.00 83.88 238 LEU A CA 1
ATOM 1827 C C . LEU A 1 238 ? 7.771 -10.387 -13.030 1.00 83.88 238 LEU A C 1
ATOM 1829 O O . LEU A 1 238 ? 7.092 -9.654 -12.315 1.00 83.88 238 LEU A O 1
ATOM 1833 N N . LYS A 1 239 ? 7.305 -10.880 -14.185 1.00 84.88 239 LYS A N 1
ATOM 1834 C CA . LYS A 1 239 ? 5.923 -10.659 -14.639 1.00 84.88 239 LYS A CA 1
ATOM 1835 C C . LYS A 1 239 ? 4.896 -11.239 -13.674 1.00 84.88 239 LYS A C 1
ATOM 1837 O O . LYS A 1 239 ? 3.931 -10.553 -13.338 1.00 84.88 239 LYS A O 1
ATOM 1842 N N . ASP A 1 240 ? 5.124 -12.461 -13.208 1.00 88.56 240 ASP A N 1
ATOM 1843 C CA . ASP A 1 240 ? 4.224 -13.140 -12.274 1.00 88.56 240 ASP A CA 1
ATOM 1844 C C . ASP A 1 240 ? 4.189 -12.437 -10.909 1.00 88.56 240 ASP A C 1
ATOM 1846 O O . ASP A 1 240 ? 3.110 -12.231 -10.348 1.00 88.56 240 ASP A O 1
ATOM 1850 N N . ILE A 1 241 ? 5.352 -11.994 -10.419 1.00 90.00 241 ILE A N 1
ATOM 1851 C CA . ILE A 1 241 ? 5.499 -11.181 -9.203 1.00 90.00 241 ILE A CA 1
ATOM 1852 C C . ILE A 1 241 ? 4.749 -9.850 -9.342 1.00 90.00 241 ILE A C 1
ATOM 1854 O O . ILE A 1 241 ? 3.983 -9.483 -8.450 1.00 90.00 241 ILE A O 1
ATOM 1858 N N . SER A 1 242 ? 4.929 -9.138 -10.458 1.00 89.50 242 SER A N 1
ATOM 1859 C CA . SER A 1 242 ? 4.277 -7.846 -10.692 1.00 89.50 242 SER A CA 1
ATOM 1860 C C . SER A 1 242 ? 2.756 -7.973 -10.767 1.00 89.50 242 SER A C 1
ATOM 1862 O O . SER A 1 242 ? 2.061 -7.173 -10.145 1.00 89.50 242 SER A O 1
ATOM 1864 N N . LEU A 1 243 ? 2.224 -8.995 -11.450 1.00 90.00 243 LEU A N 1
ATOM 1865 C CA . LEU A 1 243 ? 0.776 -9.242 -11.508 1.00 90.00 243 LEU A CA 1
ATOM 1866 C C . LEU A 1 243 ? 0.194 -9.624 -10.143 1.00 90.00 243 LEU A C 1
ATOM 1868 O O . LEU A 1 243 ? -0.862 -9.113 -9.769 1.00 90.00 243 LEU A O 1
ATOM 1872 N N . PHE A 1 244 ? 0.886 -10.475 -9.383 1.00 92.94 244 PHE A N 1
ATOM 1873 C CA . PHE A 1 244 ? 0.492 -10.805 -8.014 1.00 92.94 244 PHE A CA 1
ATOM 1874 C C . PHE A 1 244 ? 0.418 -9.546 -7.137 1.00 92.94 244 PHE A C 1
ATOM 1876 O O . PHE A 1 244 ? -0.609 -9.276 -6.514 1.00 92.94 244 PHE A O 1
ATOM 1883 N N . LEU A 1 245 ? 1.486 -8.738 -7.124 1.00 93.06 245 LEU A N 1
ATOM 1884 C CA . LEU A 1 245 ? 1.545 -7.509 -6.331 1.00 93.06 245 LEU A CA 1
ATOM 1885 C C . LEU A 1 245 ? 0.506 -6.483 -6.792 1.00 93.06 245 LEU A C 1
ATOM 1887 O O . LEU A 1 245 ? -0.028 -5.752 -5.957 1.00 93.06 245 LEU A O 1
ATOM 1891 N N . LEU A 1 246 ? 0.210 -6.419 -8.092 1.00 93.25 246 LEU A N 1
ATOM 1892 C CA . LEU A 1 246 ? -0.820 -5.546 -8.644 1.00 93.25 246 LEU A CA 1
ATOM 1893 C C . LEU A 1 246 ? -2.191 -5.919 -8.074 1.00 93.25 246 LEU A C 1
ATOM 1895 O O . LEU A 1 246 ? -2.841 -5.062 -7.480 1.00 93.25 246 LEU A O 1
ATOM 1899 N N . LEU A 1 247 ? -2.599 -7.188 -8.173 1.00 92.25 247 LEU A N 1
ATOM 1900 C CA . LEU A 1 247 ? -3.896 -7.655 -7.661 1.00 92.25 247 LEU A CA 1
ATOM 1901 C C . LEU A 1 247 ? -4.027 -7.440 -6.146 1.00 92.25 247 LEU A C 1
ATOM 1903 O O . LEU A 1 247 ? -5.053 -6.940 -5.680 1.00 92.25 247 LEU A O 1
ATOM 1907 N N . CYS A 1 248 ? -2.965 -7.725 -5.389 1.00 92.94 248 CYS A N 1
ATOM 1908 C CA . CYS A 1 248 ? -2.932 -7.491 -3.946 1.00 92.94 248 CYS A CA 1
ATOM 1909 C C . CYS A 1 248 ? -3.031 -5.993 -3.587 1.00 92.94 248 CYS A C 1
ATOM 1911 O O . CYS A 1 248 ? -3.734 -5.629 -2.645 1.00 92.94 248 CYS A O 1
ATOM 1913 N N . ASN A 1 249 ? -2.389 -5.092 -4.341 1.00 93.75 249 ASN A N 1
ATOM 1914 C CA . ASN A 1 249 ? -2.568 -3.653 -4.115 1.00 93.75 249 ASN A CA 1
ATOM 1915 C C . ASN A 1 249 ? -3.973 -3.173 -4.477 1.00 93.75 249 ASN A C 1
ATOM 1917 O O . ASN A 1 249 ? -4.473 -2.284 -3.796 1.00 93.75 249 ASN A O 1
ATOM 1921 N N . VAL A 1 250 ? -4.610 -3.736 -5.511 1.00 92.50 250 VAL A N 1
ATOM 1922 C CA . VAL A 1 250 ? -5.985 -3.366 -5.875 1.00 92.50 250 VAL A CA 1
ATOM 1923 C C . VAL A 1 250 ? -6.947 -3.727 -4.743 1.00 92.50 250 VAL A C 1
ATOM 1925 O O . VAL A 1 250 ? -7.746 -2.881 -4.349 1.00 92.50 250 VAL A O 1
ATOM 1928 N N . ILE A 1 251 ? -6.857 -4.928 -4.159 1.00 91.50 251 ILE A N 1
ATOM 1929 C CA . ILE A 1 251 ? -7.753 -5.286 -3.047 1.00 91.50 251 ILE A CA 1
ATOM 1930 C C . ILE A 1 251 ? -7.495 -4.431 -1.796 1.00 91.50 251 ILE A C 1
ATOM 1932 O O . ILE A 1 251 ? -8.443 -3.922 -1.197 1.00 91.50 251 ILE A O 1
ATOM 1936 N N . LEU A 1 252 ? -6.225 -4.174 -1.455 1.00 89.62 252 LEU A N 1
ATOM 1937 C CA . LEU A 1 252 ? -5.856 -3.290 -0.339 1.00 89.62 252 LEU A CA 1
ATOM 1938 C C . LEU A 1 252 ? -6.149 -1.806 -0.608 1.00 89.62 252 LEU A C 1
ATOM 1940 O O . LEU A 1 252 ? -6.148 -1.006 0.324 1.00 89.62 252 LEU A O 1
ATOM 1944 N N . TRP A 1 253 ? -6.378 -1.421 -1.863 1.00 91.06 253 TRP A N 1
ATOM 1945 C CA . TRP A 1 253 ? -6.860 -0.094 -2.238 1.00 91.06 253 TRP A CA 1
ATOM 1946 C C . TRP A 1 253 ? -8.378 0.018 -2.072 1.00 91.06 253 TRP A C 1
ATOM 1948 O O . TRP A 1 253 ? -8.857 1.001 -1.507 1.00 91.06 253 TRP A O 1
ATOM 1958 N N . ILE A 1 254 ? -9.123 -0.998 -2.519 1.00 86.94 254 ILE A N 1
ATOM 1959 C CA . ILE A 1 254 ? -10.590 -1.051 -2.450 1.00 86.94 254 ILE A CA 1
ATOM 1960 C C . ILE A 1 254 ? -11.069 -1.013 -0.995 1.00 86.94 254 ILE A C 1
ATOM 1962 O O . ILE A 1 254 ? -11.926 -0.197 -0.669 1.00 86.94 254 ILE A O 1
ATOM 1966 N N . MET A 1 255 ? -10.490 -1.830 -0.107 1.00 85.88 255 MET A N 1
ATOM 1967 C CA . MET A 1 255 ? -10.921 -1.924 1.298 1.00 85.88 255 MET A CA 1
ATOM 1968 C C . MET A 1 255 ? -11.056 -0.550 1.999 1.00 85.88 255 MET A C 1
ATOM 1970 O O . MET A 1 255 ? -12.165 -0.195 2.403 1.00 85.88 255 MET A O 1
ATOM 1974 N N . PRO A 1 256 ? -9.995 0.278 2.108 1.00 81.62 256 PRO A N 1
ATOM 1975 C CA . PRO A 1 256 ? -10.097 1.590 2.744 1.00 81.62 256 PRO A CA 1
ATOM 1976 C C . PRO A 1 256 ? -10.880 2.613 1.908 1.00 81.62 256 PRO A C 1
ATOM 1978 O O . PRO A 1 256 ? -11.433 3.554 2.480 1.00 81.62 256 PRO A O 1
ATOM 1981 N N . ALA A 1 257 ? -10.937 2.463 0.578 1.00 81.69 257 ALA A N 1
ATOM 1982 C CA . ALA A 1 257 ? -11.670 3.379 -0.298 1.00 81.69 257 ALA A CA 1
ATOM 1983 C C . ALA A 1 257 ? -13.191 3.279 -0.110 1.00 81.69 257 ALA A C 1
ATOM 1985 O O . ALA A 1 257 ? -13.875 4.301 -0.154 1.00 81.69 257 ALA A O 1
ATOM 1986 N N . PHE A 1 258 ? -13.706 2.075 0.151 1.00 77.88 258 PHE A N 1
ATOM 1987 C CA . PHE A 1 258 ? -15.132 1.833 0.387 1.00 77.88 258 PHE A CA 1
ATOM 1988 C C . PHE A 1 258 ? -15.538 1.882 1.863 1.00 77.88 258 PHE A C 1
ATOM 1990 O O . PHE A 1 258 ? -16.665 1.541 2.192 1.00 77.88 258 PHE A O 1
ATOM 1997 N N . GLY A 1 259 ? -14.663 2.373 2.744 1.00 65.38 259 GLY A N 1
ATOM 1998 C CA . GLY A 1 259 ? -15.054 2.721 4.109 1.00 65.38 259 GLY A CA 1
ATOM 1999 C C . GLY A 1 259 ? -14.714 1.695 5.184 1.00 65.38 259 GLY A C 1
ATOM 2000 O O . GLY A 1 259 ? -14.951 2.003 6.352 1.00 65.38 259 GLY A O 1
ATOM 2001 N N . ALA A 1 260 ? -14.053 0.575 4.861 1.00 61.38 260 ALA A N 1
ATOM 2002 C CA . ALA A 1 260 ? -13.517 -0.306 5.896 1.00 61.38 260 ALA A CA 1
ATOM 2003 C C . ALA A 1 260 ? -12.380 0.409 6.640 1.00 61.38 260 ALA A C 1
ATOM 2005 O O . ALA A 1 260 ? -11.233 0.473 6.185 1.00 61.38 260 ALA A O 1
ATOM 2006 N N . ARG A 1 261 ? -12.712 1.002 7.790 1.00 67.19 261 ARG A N 1
ATOM 2007 C CA . ARG A 1 261 ? -11.773 1.742 8.638 1.00 67.19 261 ARG A CA 1
ATOM 2008 C C . ARG A 1 261 ? -11.646 1.059 9.999 1.00 67.19 261 ARG A C 1
ATOM 2010 O O . ARG A 1 261 ? -12.114 1.602 11.000 1.00 67.19 261 ARG A O 1
ATOM 2017 N N . PRO A 1 262 ? -10.937 -0.082 10.071 1.00 67.19 262 PRO A N 1
ATOM 2018 C CA . PRO A 1 262 ? -10.735 -0.802 11.331 1.00 67.19 262 PRO A CA 1
ATOM 2019 C C . PRO A 1 262 ? -10.041 0.068 12.392 1.00 67.19 262 PRO A C 1
ATOM 2021 O O . PRO A 1 262 ? -10.277 -0.116 13.577 1.00 67.19 262 PRO A O 1
ATOM 2024 N N . HIS A 1 263 ? -9.267 1.076 11.967 1.00 60.47 263 HIS A N 1
ATOM 2025 C CA . HIS A 1 263 ? -8.609 2.057 12.831 1.00 60.47 263 HIS A CA 1
ATOM 2026 C C . HIS A 1 263 ? -9.576 2.859 13.717 1.00 60.47 263 HIS A C 1
ATOM 2028 O O . HIS A 1 263 ? -9.160 3.326 14.767 1.00 60.47 263 HIS A O 1
ATOM 2034 N N . PHE A 1 264 ? -10.836 3.051 13.311 1.00 59.38 264 PHE A N 1
ATOM 2035 C CA . PHE A 1 264 ? -11.846 3.717 14.148 1.00 59.38 264 PHE A CA 1
ATOM 2036 C C . PHE A 1 264 ? -12.631 2.738 15.021 1.00 59.38 264 PHE A C 1
ATOM 2038 O O . PHE A 1 264 ? -13.243 3.148 16.000 1.00 59.38 264 PHE A O 1
ATOM 2045 N N . SER A 1 265 ? -12.623 1.455 14.660 1.00 62.78 265 SER A N 1
ATOM 2046 C CA . SER A 1 265 ? -13.256 0.388 15.434 1.00 62.78 265 SER A CA 1
ATOM 2047 C C . SER A 1 265 ? -12.330 -0.181 16.511 1.00 62.78 265 SER A C 1
ATOM 2049 O O . SER A 1 265 ? -12.809 -0.824 17.441 1.00 62.78 265 SER A O 1
ATOM 2051 N N . ASN A 1 266 ? -11.016 0.021 16.381 1.00 69.56 266 ASN A N 1
ATOM 2052 C CA . ASN A 1 266 ? -10.046 -0.347 17.400 1.00 69.56 266 ASN A CA 1
ATOM 2053 C C . ASN A 1 266 ? -10.036 0.708 18.510 1.00 69.56 266 ASN A C 1
ATOM 2055 O O . ASN A 1 266 ? -9.780 1.886 18.258 1.00 69.56 266 ASN A O 1
ATOM 2059 N N . THR A 1 267 ? -10.319 0.289 19.740 1.00 72.25 267 THR A N 1
ATOM 2060 C CA . THR A 1 267 ? -10.380 1.204 20.886 1.00 72.25 267 THR A CA 1
ATOM 2061 C C . THR A 1 267 ? -8.991 1.573 21.398 1.00 72.25 267 THR A C 1
ATOM 2063 O O . THR A 1 267 ? -8.836 2.634 21.982 1.00 72.25 267 THR A O 1
ATOM 2066 N N . VAL A 1 268 ? -7.957 0.772 21.108 1.00 76.06 268 VAL A N 1
ATOM 2067 C CA . VAL A 1 268 ? -6.601 0.964 21.656 1.00 76.06 268 VAL A CA 1
ATOM 2068 C C . VAL A 1 268 ? -6.030 2.349 21.331 1.00 76.06 268 VAL A C 1
ATOM 2070 O O . VAL A 1 268 ? -5.566 3.052 22.227 1.00 76.06 268 VAL A O 1
ATOM 2073 N N . GLU A 1 269 ? -6.063 2.773 20.065 1.00 81.94 269 GLU A N 1
ATOM 2074 C CA . GLU A 1 269 ? -5.538 4.089 19.681 1.00 81.94 269 GLU A CA 1
ATOM 2075 C C . GLU A 1 269 ? -6.460 5.241 20.087 1.00 81.94 269 GLU A C 1
ATOM 2077 O O . GLU A 1 269 ? -5.982 6.333 20.404 1.00 81.94 269 GLU A O 1
ATOM 2082 N N . VAL A 1 270 ? -7.774 4.998 20.095 1.00 84.25 270 VAL A N 1
ATOM 2083 C CA . VAL A 1 270 ? -8.784 5.992 20.481 1.00 84.25 270 VAL A CA 1
ATOM 2084 C C . VAL A 1 270 ? -8.703 6.297 21.976 1.00 84.25 270 VAL A C 1
ATOM 2086 O O . VAL A 1 270 ? -8.756 7.468 22.347 1.00 84.25 270 VAL A O 1
ATOM 2089 N N . ASP A 1 271 ? -8.519 5.282 22.817 1.00 82.88 271 ASP A N 1
ATOM 2090 C CA . ASP A 1 271 ? -8.408 5.417 24.271 1.00 82.88 271 ASP A CA 1
ATOM 2091 C C . ASP A 1 271 ? -7.092 6.100 24.672 1.00 82.88 271 ASP A C 1
ATOM 2093 O O . ASP A 1 271 ? -7.054 6.856 25.641 1.00 82.88 271 ASP A O 1
ATOM 2097 N N . PHE A 1 272 ? -6.014 5.880 23.909 1.00 85.81 272 PHE A N 1
ATOM 2098 C CA . PHE A 1 272 ? -4.703 6.473 24.187 1.00 85.81 272 PHE A CA 1
ATOM 2099 C C . PHE A 1 272 ? -4.586 7.936 23.728 1.00 85.81 272 PHE A C 1
ATOM 2101 O O . PHE A 1 272 ? -4.130 8.790 24.489 1.00 85.81 272 PHE A O 1
ATOM 2108 N N . TYR A 1 273 ? -4.975 8.246 22.486 1.00 87.25 273 TYR A N 1
ATOM 2109 C CA . TYR A 1 273 ? -4.823 9.593 21.909 1.00 87.25 273 TYR A CA 1
ATOM 2110 C C . TYR A 1 273 ? -6.069 10.475 22.052 1.00 87.25 273 TYR A C 1
ATOM 2112 O O . TYR A 1 273 ? -5.992 11.691 21.858 1.00 87.25 273 TYR A O 1
ATOM 2120 N N . GLY A 1 274 ? -7.220 9.880 22.359 1.00 87.62 274 GLY A N 1
ATOM 2121 C CA . GLY A 1 274 ? -8.521 10.523 22.244 1.00 87.62 274 GLY A CA 1
ATOM 2122 C C . GLY A 1 274 ? -9.034 10.530 20.801 1.00 87.62 274 GLY A C 1
ATOM 2123 O O . GLY A 1 274 ? -8.280 10.673 19.831 1.00 87.62 274 GLY A O 1
ATOM 2124 N N . TYR A 1 275 ? -10.357 10.432 20.656 1.00 87.12 275 TYR A N 1
ATOM 2125 C CA . TYR A 1 275 ? -11.027 10.349 19.355 1.00 87.12 275 TYR A CA 1
ATOM 2126 C C . TYR A 1 275 ? -10.640 11.486 18.399 1.00 87.12 275 TYR A C 1
ATOM 2128 O O . TYR A 1 275 ? -10.328 11.232 17.240 1.00 87.12 275 TYR A O 1
ATOM 2136 N N . SER A 1 276 ? -10.605 12.735 18.873 1.00 88.94 276 SER A N 1
ATOM 2137 C CA . SER A 1 276 ? -10.345 13.903 18.021 1.00 88.94 276 SER A CA 1
ATOM 2138 C C . SER A 1 276 ? -8.950 13.888 17.389 1.00 88.94 276 SER A C 1
ATOM 2140 O O . SER A 1 276 ? -8.812 14.162 16.196 1.00 88.94 276 SER A O 1
ATOM 2142 N N . LEU A 1 277 ? -7.916 13.553 18.169 1.00 88.69 277 LEU A N 1
ATOM 2143 C CA . LEU A 1 277 ? -6.536 13.525 17.681 1.00 88.69 277 LEU A CA 1
ATOM 2144 C C . LEU A 1 277 ? -6.320 12.338 16.741 1.00 88.69 277 LEU A C 1
ATOM 2146 O O . LEU A 1 277 ? -5.763 12.503 15.654 1.00 88.69 277 LEU A O 1
ATOM 2150 N N . TRP A 1 278 ? -6.817 11.160 17.121 1.00 90.31 278 TRP A N 1
ATOM 2151 C CA . TRP A 1 278 ? -6.714 9.972 16.282 1.00 90.31 278 TRP A CA 1
ATOM 2152 C C . TRP A 1 278 ? -7.470 10.137 14.960 1.00 90.31 278 TRP A C 1
ATOM 2154 O O . TRP A 1 278 ? -6.930 9.848 13.890 1.00 90.31 278 TRP A O 1
ATOM 2164 N N . ALA A 1 279 ? -8.677 10.705 15.001 1.00 87.75 279 ALA A N 1
ATOM 2165 C CA . ALA A 1 279 ? -9.445 11.013 13.803 1.00 87.75 279 ALA A CA 1
ATOM 2166 C C . ALA A 1 279 ? -8.727 12.005 12.888 1.00 87.75 279 ALA A C 1
ATOM 2168 O O . ALA A 1 279 ? -8.752 11.820 11.671 1.00 87.75 279 ALA A O 1
ATOM 2169 N N . ALA A 1 280 ? -8.064 13.025 13.438 1.00 90.38 280 ALA A N 1
ATOM 2170 C CA . ALA A 1 280 ? -7.266 13.951 12.641 1.00 90.38 280 ALA A CA 1
ATOM 2171 C C . ALA A 1 280 ? -6.105 13.228 11.936 1.00 90.38 280 ALA A C 1
ATOM 2173 O O . ALA A 1 280 ? -5.949 13.366 10.722 1.00 90.38 280 ALA A O 1
ATOM 2174 N N . ILE A 1 281 ? -5.342 12.403 12.663 1.00 90.00 281 ILE A N 1
ATOM 2175 C CA . ILE A 1 281 ? -4.217 11.635 12.105 1.00 90.00 281 ILE A CA 1
ATOM 2176 C C . ILE A 1 281 ? -4.701 10.710 10.985 1.00 90.00 281 ILE A C 1
ATOM 2178 O O . ILE A 1 281 ? -4.170 10.761 9.873 1.00 90.00 281 ILE A O 1
ATOM 2182 N N . VAL A 1 282 ? -5.731 9.901 11.245 1.00 89.06 282 VAL A N 1
ATOM 2183 C CA . VAL A 1 282 ? -6.261 8.942 10.266 1.00 89.06 282 VAL A CA 1
ATOM 2184 C C . VAL A 1 282 ? -6.851 9.663 9.054 1.00 89.06 282 VAL A C 1
ATOM 2186 O O . VAL A 1 282 ? -6.569 9.264 7.928 1.00 89.06 282 VAL A O 1
ATOM 2189 N N . ASN A 1 283 ? -7.616 10.743 9.230 1.00 89.56 283 ASN A N 1
ATOM 2190 C CA . ASN A 1 283 ? -8.204 11.464 8.095 1.00 89.56 283 ASN A CA 1
ATOM 2191 C C . ASN A 1 283 ? -7.165 12.189 7.235 1.00 89.56 283 ASN A C 1
ATOM 2193 O O . ASN A 1 283 ? -7.373 12.316 6.029 1.00 89.56 283 ASN A O 1
ATOM 2197 N N . ILE A 1 284 ? -6.043 12.619 7.817 1.00 90.88 284 ILE A N 1
ATOM 2198 C CA . ILE A 1 284 ? -4.927 13.173 7.047 1.00 90.88 284 ILE A CA 1
ATOM 2199 C C . ILE A 1 284 ? -4.175 12.054 6.329 1.00 90.88 284 ILE A C 1
ATOM 2201 O O . ILE A 1 284 ? -3.888 12.192 5.148 1.00 90.88 284 ILE A O 1
ATOM 2205 N N . CYS A 1 285 ? -3.868 10.946 7.005 1.00 90.94 285 CYS A N 1
ATOM 2206 C CA . CYS A 1 285 ? -2.926 9.936 6.517 1.00 90.94 285 CYS A CA 1
ATOM 2207 C C . CYS A 1 285 ? -3.554 8.834 5.643 1.00 90.94 285 CYS A C 1
ATOM 2209 O O . CYS A 1 285 ? -2.878 8.267 4.778 1.00 90.94 285 CYS A O 1
ATOM 2211 N N . LEU A 1 286 ? -4.837 8.516 5.837 1.00 88.62 286 LEU A N 1
ATOM 2212 C CA . LEU A 1 286 ? -5.544 7.486 5.069 1.00 88.62 286 LEU A CA 1
ATOM 2213 C C . LEU A 1 286 ? -5.609 7.826 3.566 1.00 88.62 286 LEU A C 1
ATOM 2215 O O . LEU A 1 286 ? -5.277 6.947 2.767 1.00 88.62 286 LEU A O 1
ATOM 2219 N N . PRO A 1 287 ? -5.922 9.071 3.140 1.00 90.94 287 PRO A N 1
ATOM 2220 C CA . PRO A 1 287 ? -5.878 9.450 1.727 1.00 90.94 287 PRO A CA 1
ATOM 2221 C C . PRO A 1 287 ? -4.503 9.250 1.081 1.00 90.94 287 PRO A C 1
ATOM 2223 O O . PRO A 1 287 ? -4.433 8.806 -0.064 1.00 90.94 287 PRO A O 1
ATOM 2226 N N . PHE A 1 288 ? -3.408 9.509 1.809 1.00 91.81 288 PHE A N 1
ATOM 2227 C CA . PHE A 1 288 ? -2.056 9.232 1.308 1.00 91.81 288 PHE A CA 1
ATOM 2228 C C . PHE A 1 288 ? -1.833 7.735 1.088 1.00 91.81 288 PHE A C 1
ATOM 2230 O O . PHE A 1 288 ? -1.257 7.359 0.072 1.00 91.81 288 PHE A O 1
ATOM 2237 N N . GLY A 1 289 ? -2.352 6.877 1.971 1.00 89.38 289 GLY A N 1
ATOM 2238 C CA . GLY A 1 289 ? -2.315 5.425 1.773 1.00 89.38 289 GLY A CA 1
ATOM 2239 C C . GLY A 1 289 ? -3.108 4.953 0.557 1.00 89.38 289 GLY A C 1
ATOM 2240 O O . GLY A 1 289 ? -2.619 4.140 -0.224 1.00 89.38 289 GLY A O 1
ATOM 2241 N N . ILE A 1 290 ? -4.307 5.498 0.350 1.00 90.50 290 ILE A N 1
ATOM 2242 C CA . ILE A 1 290 ? -5.130 5.203 -0.833 1.00 90.50 290 ILE A CA 1
ATOM 2243 C C . ILE A 1 290 ? -4.389 5.640 -2.105 1.00 90.50 290 ILE A C 1
ATOM 2245 O O . ILE A 1 290 ? -4.284 4.872 -3.063 1.00 90.50 290 ILE A O 1
ATOM 2249 N N . PHE A 1 291 ? -3.821 6.850 -2.098 1.00 91.56 291 PHE A N 1
ATOM 2250 C CA . PHE A 1 291 ? -3.028 7.367 -3.210 1.00 91.56 291 PHE A CA 1
ATOM 2251 C C . PHE A 1 291 ? -1.765 6.531 -3.459 1.00 91.56 291 PHE A C 1
ATOM 2253 O O . PHE A 1 291 ? -1.437 6.255 -4.612 1.00 91.56 291 PHE A O 1
ATOM 2260 N N . TYR A 1 292 ? -1.097 6.065 -2.400 1.00 93.06 292 TYR A N 1
ATOM 2261 C CA . TYR A 1 292 ? 0.050 5.166 -2.497 1.00 93.06 292 TYR A CA 1
ATOM 2262 C C . TYR A 1 292 ? -0.315 3.877 -3.231 1.00 93.06 292 TYR A C 1
ATOM 2264 O O . TYR A 1 292 ? 0.361 3.515 -4.192 1.00 93.06 292 TYR A O 1
ATOM 2272 N N . ARG A 1 293 ? -1.403 3.206 -2.828 1.00 93.38 293 ARG A N 1
ATOM 2273 C CA . ARG A 1 293 ? -1.832 1.948 -3.460 1.00 93.38 293 ARG A CA 1
ATOM 2274 C C . ARG A 1 293 ? -2.193 2.148 -4.931 1.00 93.38 293 ARG A C 1
ATOM 2276 O O . ARG A 1 293 ? -1.781 1.348 -5.764 1.00 93.38 293 ARG A O 1
ATOM 2283 N N . MET A 1 294 ? -2.874 3.245 -5.261 1.00 91.12 294 MET A N 1
ATOM 2284 C CA . MET A 1 294 ? -3.166 3.634 -6.647 1.00 91.12 294 MET A CA 1
ATOM 2285 C C . MET A 1 294 ? -1.900 3.840 -7.480 1.00 91.12 294 MET A C 1
ATOM 2287 O O . MET A 1 294 ? -1.777 3.304 -8.583 1.00 91.12 294 MET A O 1
ATOM 2291 N N . HIS A 1 295 ? -0.944 4.602 -6.952 1.00 90.62 295 HIS A N 1
ATOM 2292 C CA . HIS A 1 295 ? 0.311 4.861 -7.645 1.00 90.62 295 HIS A CA 1
ATOM 2293 C C . HIS A 1 295 ? 1.131 3.574 -7.804 1.00 90.62 295 HIS A C 1
ATOM 2295 O O . HIS A 1 295 ? 1.604 3.290 -8.900 1.00 90.62 295 HIS A O 1
ATOM 2301 N N . ALA A 1 296 ? 1.197 2.737 -6.764 1.00 90.75 296 ALA A N 1
ATOM 2302 C CA . ALA A 1 296 ? 1.863 1.440 -6.806 1.00 90.75 296 ALA A CA 1
ATOM 2303 C C . ALA A 1 296 ? 1.246 0.497 -7.854 1.00 90.75 296 ALA A C 1
ATOM 2305 O O . ALA A 1 296 ? 1.992 -0.163 -8.571 1.00 90.75 296 ALA A O 1
ATOM 2306 N N . VAL A 1 297 ? -0.087 0.456 -8.002 1.00 92.19 297 VAL A N 1
ATOM 2307 C CA . VAL A 1 297 ? -0.761 -0.307 -9.075 1.00 92.19 297 VAL A CA 1
ATOM 2308 C C . VAL A 1 297 ? -0.311 0.176 -10.453 1.00 92.19 297 VAL A C 1
ATOM 2310 O O . VAL A 1 297 ? 0.036 -0.647 -11.301 1.00 92.19 297 VAL A O 1
ATOM 2313 N N . SER A 1 298 ? -0.267 1.494 -10.667 1.00 89.12 298 SER A N 1
ATOM 2314 C CA . SER A 1 298 ? 0.192 2.076 -11.933 1.00 89.12 298 SER A CA 1
ATOM 2315 C C . SER A 1 298 ? 1.655 1.730 -12.221 1.00 89.12 298 SER A C 1
ATOM 2317 O O . SER A 1 298 ? 1.967 1.276 -13.321 1.00 89.12 298 SER A O 1
ATOM 2319 N N . SER A 1 299 ? 2.546 1.894 -11.239 1.00 88.56 299 SER A N 1
ATOM 2320 C CA . SER A 1 299 ? 3.967 1.573 -11.397 1.00 88.56 299 SER A CA 1
ATOM 2321 C C . SER A 1 299 ? 4.194 0.078 -11.634 1.00 88.56 299 SER A C 1
ATOM 2323 O O . SER A 1 299 ? 4.996 -0.295 -12.481 1.00 88.56 299 SER A O 1
ATOM 2325 N N . LEU A 1 300 ? 3.464 -0.803 -10.942 1.00 88.69 300 LEU A N 1
ATOM 2326 C CA . LEU A 1 300 ? 3.562 -2.254 -11.145 1.00 88.69 300 LEU A CA 1
ATOM 2327 C C . LEU A 1 300 ? 3.045 -2.689 -12.521 1.00 88.69 300 LEU A C 1
ATOM 2329 O O . LEU A 1 300 ? 3.593 -3.623 -13.108 1.00 88.69 300 LEU A O 1
ATOM 2333 N N . LEU A 1 301 ? 2.020 -2.015 -13.051 1.00 87.56 301 LEU A N 1
ATOM 2334 C CA . LEU A 1 301 ? 1.536 -2.251 -14.410 1.00 87.56 301 LEU A CA 1
ATOM 2335 C C . LEU A 1 301 ? 2.595 -1.863 -15.449 1.00 87.56 301 LEU A C 1
ATOM 2337 O O . LEU A 1 301 ? 2.844 -2.627 -16.379 1.00 87.56 301 LEU A O 1
ATOM 2341 N N . GLU A 1 302 ? 3.248 -0.715 -15.270 1.00 85.50 302 GLU A N 1
ATOM 2342 C CA . GLU A 1 302 ? 4.358 -0.283 -16.124 1.00 85.50 302 GLU A CA 1
ATOM 2343 C C . GLU A 1 302 ? 5.514 -1.291 -16.083 1.00 85.50 302 GLU A C 1
ATOM 2345 O O . GLU A 1 302 ? 5.987 -1.741 -17.128 1.00 85.50 302 GLU A O 1
ATOM 2350 N N . VAL A 1 303 ? 5.895 -1.745 -14.887 1.00 82.94 303 VAL A N 1
ATOM 2351 C CA . VAL A 1 303 ? 6.931 -2.773 -14.704 1.00 82.94 303 VAL A CA 1
ATOM 2352 C C . VAL A 1 303 ? 6.547 -4.081 -15.387 1.00 82.94 303 VAL A C 1
ATOM 2354 O O . VAL A 1 303 ? 7.401 -4.712 -16.003 1.00 82.94 303 VAL A O 1
ATOM 2357 N N . TYR A 1 304 ? 5.285 -4.501 -15.317 1.00 82.94 304 TYR A N 1
ATOM 2358 C CA . TYR A 1 304 ? 4.807 -5.705 -15.998 1.00 82.94 304 TYR A CA 1
ATOM 2359 C C . TYR A 1 304 ? 4.885 -5.594 -17.532 1.00 82.94 304 TYR A C 1
ATOM 2361 O O . TYR A 1 304 ? 5.241 -6.573 -18.194 1.00 82.94 304 TYR A O 1
ATOM 2369 N N . VAL A 1 305 ? 4.591 -4.415 -18.092 1.00 79.38 305 VAL A N 1
ATOM 2370 C CA . VAL A 1 305 ? 4.675 -4.147 -19.540 1.00 79.38 305 VAL A CA 1
ATOM 2371 C C . VAL A 1 305 ? 6.128 -4.071 -20.021 1.00 79.38 305 VAL A C 1
ATOM 2373 O O . VAL A 1 305 ? 6.431 -4.575 -21.103 1.00 79.38 305 VAL A O 1
ATOM 2376 N N . LEU A 1 306 ? 7.017 -3.464 -19.229 1.00 71.62 306 LEU A N 1
ATOM 2377 C CA . LEU A 1 306 ? 8.444 -3.317 -19.545 1.00 71.62 306 LEU A CA 1
ATOM 2378 C C . LEU A 1 306 ? 9.255 -4.599 -19.297 1.00 71.62 306 LEU A C 1
ATOM 2380 O O . LEU A 1 306 ? 10.279 -4.825 -19.950 1.00 71.62 306 LEU A O 1
ATOM 2384 N N . SER A 1 307 ? 8.805 -5.435 -18.356 1.00 67.81 307 SER A N 1
ATOM 2385 C CA . SER A 1 307 ? 9.369 -6.764 -18.096 1.00 67.81 307 SER A CA 1
ATOM 2386 C C . SER A 1 307 ? 8.999 -7.750 -19.182 1.00 67.81 307 SER A C 1
ATOM 2388 O O . SER A 1 307 ? 9.360 -8.917 -19.015 1.00 67.81 307 SER A O 1
#

pLDDT: mean 71.2, std 21.82, range [27.48, 95.12]